Protein AF-A0A8T0XCN3-F1 (afdb_monomer_lite)

Radius of gyration: 19.66 Å; chains: 1; bounding box: 52×39×49 Å

Secondary structure (DSSP, 8-state):
-HHHHHHHHHT--S--S-B-HHHHHHHHTPBPTTS-SSBS-HHHHHHHHHT--TTS--S-SS---HHHHHHHHHHHHHHHHHTT--HHHHHHHHHHHHHHGGGGGGS-GGGPPTTHHHHHHHHHHHHHHTT----TT-HHHHHHHHHHHHHHHH--HHHHTTS--GGGGGGGG-TTS---HHHHGGG--TTS-BTTBHHHHHHHHHHH--HHHHHHHHHHHHHTTT--BSS---HHHHHHHHHHH-S-GGG-HHHHHHHHHHHHH-

Organism: Panicum virgatum (NCBI:txid38727)

pLDDT: mean 92.35, std 6.83, range [58.47, 98.81]

InterPro domains:
  IPR008930 Terpenoid cyclases/protein prenyltransferase alpha-alpha toroid [SSF48239] (19-262)
  IPR050148 Terpene synthase-like [PTHR31739] (1-266)

Foldseek 3Di:
DLVVVLVVLVPLPQQPFDFQLLLLLLQLPDADPVPDGHHPFVQSLVVLLVQQDPQLFHADPVDDDLLRRLNSLLSSLLSCLVRVHDVVSNVSSQVSQVVRVLVNVVGDPVPDDPCSLLRVVLSVVSCVVSPHPGPCVRPVNVVSPVVNVVVVVPDDLVPQLAEQDPVLLPLSSPPVPPDPLVSNVVHADPQQGRQQASNSLSVSCNVPVDVSSVSNNVVQCVSNRSGHHRGPRCLLVVLVVCLVPVVPCVSCVVSNVVSVVVNVVD

Structure (mmCIF, N/CA/C/O backbone):
data_AF-A0A8T0XCN3-F1
#
_entry.id   AF-A0A8T0XCN3-F1
#
loop_
_atom_site.group_PDB
_atom_site.id
_atom_site.type_symbol
_atom_site.label_atom_id
_atom_site.label_alt_id
_atom_site.label_comp_id
_atom_site.label_asym_id
_atom_site.label_entity_id
_atom_site.label_seq_id
_atom_site.pdbx_PDB_ins_code
_atom_site.Cartn_x
_atom_site.Cartn_y
_atom_site.Cartn_z
_atom_site.occupancy
_atom_site.B_iso_or_equiv
_atom_site.auth_seq_id
_atom_site.auth_comp_id
_atom_site.auth_asym_id
_atom_site.auth_atom_id
_atom_site.pdbx_PDB_model_num
ATOM 1 N N . MET A 1 1 ? 33.095 -10.578 -10.306 1.00 84.12 1 MET A N 1
ATOM 2 C CA . MET A 1 1 ? 32.366 -9.290 -10.332 1.00 84.12 1 MET A CA 1
ATOM 3 C C . MET A 1 1 ? 31.591 -9.112 -11.633 1.00 84.12 1 MET A C 1
ATOM 5 O O . MET A 1 1 ? 30.375 -9.101 -11.554 1.00 84.12 1 MET A O 1
ATOM 9 N N . ILE A 1 2 ? 32.231 -9.050 -12.813 1.00 87.56 2 ILE A N 1
ATOM 10 C CA . ILE A 1 2 ? 31.514 -8.911 -14.104 1.00 87.56 2 ILE A CA 1
ATOM 11 C C . ILE A 1 2 ? 30.502 -10.043 -14.325 1.00 87.56 2 ILE A C 1
ATOM 13 O O . ILE A 1 2 ? 29.347 -9.762 -14.617 1.00 87.56 2 ILE A O 1
ATOM 17 N N . ASP A 1 3 ? 30.893 -11.305 -14.129 1.00 88.75 3 ASP A N 1
ATOM 18 C CA . ASP A 1 3 ? 29.970 -12.433 -14.336 1.00 88.75 3 ASP A CA 1
ATOM 19 C C . ASP A 1 3 ? 28.816 -12.455 -13.327 1.00 88.75 3 ASP A C 1
ATOM 21 O O . ASP A 1 3 ? 27.707 -12.849 -13.6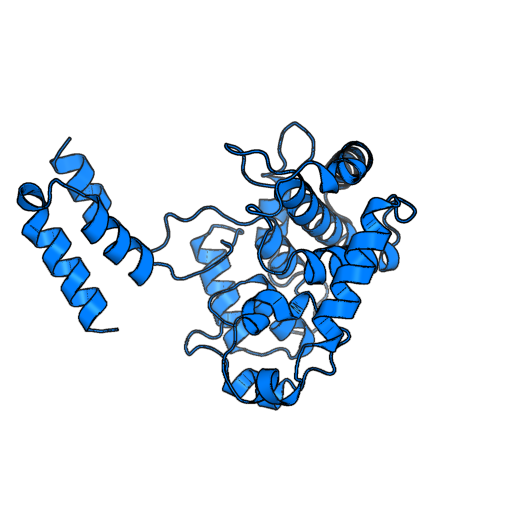68 1.00 88.75 3 ASP A O 1
ATOM 25 N N . THR A 1 4 ? 29.051 -11.963 -12.108 1.00 87.81 4 THR A N 1
ATOM 26 C CA . THR A 1 4 ? 28.016 -11.803 -11.078 1.00 87.81 4 THR A CA 1
ATOM 27 C C . THR A 1 4 ? 26.992 -10.748 -11.489 1.00 87.81 4 THR A C 1
ATOM 29 O O . THR A 1 4 ? 25.797 -11.009 -11.436 1.00 87.81 4 THR A O 1
ATOM 32 N N . ILE A 1 5 ? 27.456 -9.583 -11.957 1.00 86.81 5 ILE A N 1
ATOM 33 C CA . ILE A 1 5 ? 26.579 -8.521 -12.468 1.00 86.81 5 ILE A CA 1
ATOM 34 C C . ILE A 1 5 ? 25.823 -9.027 -13.696 1.00 86.81 5 ILE A C 1
ATOM 36 O O . ILE A 1 5 ? 24.618 -8.848 -13.792 1.00 86.81 5 ILE A O 1
ATOM 40 N N . ARG A 1 6 ? 26.497 -9.734 -14.608 1.00 88.81 6 ARG A N 1
ATOM 41 C CA . ARG A 1 6 ? 25.862 -10.324 -15.789 1.00 88.81 6 ARG A CA 1
ATOM 42 C C . ARG A 1 6 ? 24.766 -11.322 -15.421 1.00 88.81 6 ARG A C 1
ATOM 44 O O . ARG A 1 6 ? 23.711 -11.309 -16.046 1.00 88.81 6 ARG A O 1
ATOM 51 N N . ALA A 1 7 ? 25.006 -12.178 -14.431 1.00 86.81 7 ALA A N 1
ATOM 52 C CA . ALA A 1 7 ? 23.995 -13.104 -13.936 1.00 86.81 7 ALA A CA 1
ATOM 53 C C . ALA A 1 7 ? 22.787 -12.352 -13.359 1.00 86.81 7 ALA A C 1
ATOM 55 O O . ALA A 1 7 ? 21.666 -12.684 -13.726 1.00 86.81 7 ALA A O 1
ATOM 56 N N . ALA A 1 8 ? 23.021 -11.305 -12.558 1.00 84.88 8 ALA A N 1
ATOM 57 C CA . ALA A 1 8 ? 21.961 -10.466 -12.001 1.00 84.88 8 ALA A CA 1
ATOM 58 C C . ALA A 1 8 ? 21.143 -9.750 -13.093 1.00 84.88 8 ALA A C 1
ATOM 60 O O . ALA A 1 8 ? 19.922 -9.769 -13.058 1.00 84.88 8 ALA A O 1
ATOM 61 N N . LEU A 1 9 ? 21.796 -9.191 -14.118 1.00 84.19 9 LEU A N 1
ATOM 62 C CA . LEU A 1 9 ? 21.113 -8.566 -15.259 1.00 84.19 9 LEU A CA 1
ATOM 63 C C . LEU A 1 9 ? 20.247 -9.572 -16.031 1.00 84.19 9 LEU A C 1
ATOM 65 O O . LEU A 1 9 ? 19.131 -9.287 -16.446 1.00 84.19 9 LEU A O 1
ATOM 69 N N . ARG A 1 10 ? 20.728 -10.802 -16.201 1.00 84.00 10 ARG A N 1
ATOM 70 C CA . ARG A 1 10 ? 19.950 -11.841 -16.887 1.00 84.00 10 ARG A CA 1
ATOM 71 C C . ARG A 1 10 ? 18.794 -12.381 -16.047 1.00 84.00 10 ARG A C 1
ATOM 73 O O . ARG A 1 10 ? 17.905 -13.006 -16.617 1.00 84.00 10 ARG A O 1
ATOM 80 N N . SER A 1 11 ? 18.808 -12.161 -14.732 1.00 75.62 11 SER A N 1
ATOM 81 C CA . SER A 1 11 ? 17.740 -12.569 -13.820 1.00 75.62 11 SER A CA 1
ATOM 82 C C . SER A 1 11 ? 16.721 -11.469 -13.521 1.00 75.62 11 SER A C 1
ATOM 84 O O . SER A 1 11 ? 15.786 -11.759 -12.783 1.00 75.62 11 SER A O 1
ATOM 86 N N . VAL A 1 12 ? 16.862 -10.246 -14.065 1.00 64.50 12 VAL A N 1
ATOM 87 C CA . VAL A 1 12 ? 15.880 -9.158 -13.870 1.00 64.50 12 VAL A CA 1
ATOM 88 C C . VAL A 1 12 ? 14.544 -9.549 -14.508 1.00 64.50 12 VAL A C 1
ATOM 90 O O . VAL A 1 12 ? 14.286 -9.328 -15.697 1.00 64.50 12 VAL A O 1
ATOM 93 N N . ALA A 1 13 ? 13.703 -10.163 -13.683 1.00 58.47 13 ALA A N 1
ATOM 94 C CA . ALA A 1 13 ? 12.360 -10.627 -13.994 1.00 58.47 13 ALA A CA 1
ATOM 95 C C . ALA A 1 13 ? 11.275 -9.682 -13.439 1.00 58.47 13 ALA A C 1
ATOM 97 O O . ALA A 1 13 ? 10.131 -10.093 -13.295 1.00 58.47 13 ALA A O 1
ATOM 98 N N . GLY A 1 14 ? 11.622 -8.436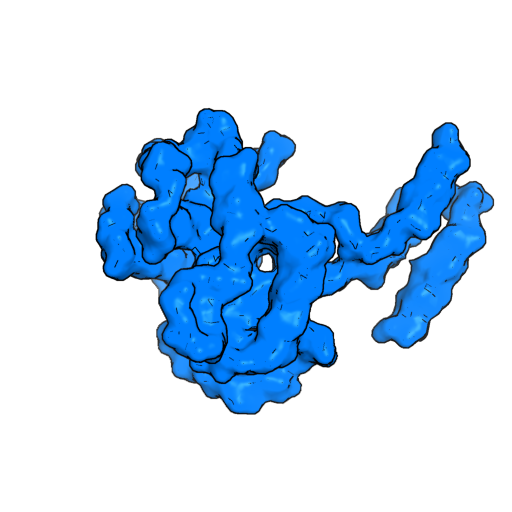 -13.084 1.00 59.03 14 GLY A N 1
ATOM 99 C CA . GLY A 1 14 ? 10.652 -7.449 -12.589 1.00 59.03 14 GLY A CA 1
ATOM 100 C C . GLY A 1 14 ? 10.128 -7.696 -11.177 1.00 59.03 14 GLY A C 1
ATOM 101 O O . GLY A 1 14 ? 9.091 -7.141 -10.819 1.00 59.03 14 GLY A O 1
ATOM 102 N N . SER A 1 15 ? 10.792 -8.562 -10.406 1.00 61.88 15 SER A N 1
ATOM 103 C CA . SER A 1 15 ? 10.366 -9.007 -9.074 1.00 61.88 15 SER A CA 1
ATOM 104 C C . SER A 1 15 ? 11.309 -8.584 -7.942 1.00 61.88 15 SER A C 1
ATOM 106 O O . SER A 1 15 ? 11.055 -8.937 -6.795 1.00 61.88 15 SER A O 1
ATOM 108 N N . ASP A 1 16 ? 12.387 -7.845 -8.227 1.00 73.12 16 ASP A N 1
ATOM 109 C CA . ASP A 1 16 ? 13.360 -7.381 -7.220 1.00 73.12 16 ASP A CA 1
ATOM 110 C C . ASP A 1 16 ? 12.945 -6.020 -6.627 1.00 73.12 16 ASP A C 1
ATOM 112 O O . ASP A 1 16 ? 13.730 -5.078 -6.520 1.00 73.12 16 ASP A O 1
ATOM 116 N N . ILE A 1 17 ? 11.678 -5.923 -6.221 1.00 85.31 17 ILE A N 1
ATOM 117 C CA . ILE A 1 17 ? 11.100 -4.754 -5.556 1.00 85.31 17 ILE A CA 1
ATOM 118 C C . ILE A 1 17 ? 10.692 -5.107 -4.123 1.00 85.31 17 ILE A C 1
ATOM 120 O O . ILE A 1 17 ? 10.245 -6.219 -3.834 1.00 85.31 17 ILE A O 1
ATOM 124 N N . SER A 1 18 ? 10.867 -4.157 -3.202 1.00 89.81 18 SER A N 1
ATOM 125 C CA . SER A 1 18 ? 10.453 -4.330 -1.814 1.00 89.81 18 SER A CA 1
ATOM 126 C C . SER A 1 18 ? 8.931 -4.415 -1.695 1.00 89.81 18 SER A C 1
ATOM 128 O O . SER A 1 18 ? 8.174 -3.727 -2.381 1.00 89.81 18 SER A O 1
ATOM 130 N N . VAL A 1 19 ? 8.479 -5.275 -0.785 1.00 95.12 19 VAL A N 1
ATOM 131 C CA . VAL A 1 19 ? 7.061 -5.399 -0.450 1.00 95.12 19 VAL A CA 1
ATOM 132 C C . VAL A 1 19 ? 6.613 -4.173 0.344 1.00 95.12 19 VAL A C 1
ATOM 134 O O . VAL A 1 19 ? 7.308 -3.742 1.261 1.00 95.12 19 VAL A O 1
ATOM 137 N N . SER A 1 20 ? 5.429 -3.660 0.018 1.00 97.31 20 SER A N 1
ATOM 138 C CA . SER A 1 20 ? 4.743 -2.584 0.730 1.00 97.31 20 SER A CA 1
ATOM 139 C C . SER A 1 20 ? 3.790 -3.185 1.773 1.00 97.31 20 SER A C 1
ATOM 141 O O . SER A 1 20 ? 2.809 -3.845 1.403 1.00 97.31 20 SER A O 1
ATOM 143 N N . PRO A 1 21 ? 4.038 -2.997 3.086 1.00 98.38 21 PRO A N 1
ATOM 144 C CA . PRO A 1 21 ? 3.088 -3.411 4.115 1.00 98.38 21 PRO A CA 1
ATOM 145 C C . PRO A 1 21 ? 1.707 -2.769 3.946 1.00 98.38 21 PRO A C 1
ATOM 147 O O . PRO A 1 21 ? 0.701 -3.447 4.139 1.00 98.38 21 PRO A O 1
ATOM 150 N N . TYR A 1 22 ? 1.660 -1.501 3.533 1.00 98.50 22 TYR A N 1
ATOM 151 C CA . TYR A 1 22 ? 0.441 -0.754 3.242 1.00 98.50 22 TYR A CA 1
ATOM 152 C C . TYR A 1 22 ? -0.414 -1.442 2.167 1.00 98.50 22 TYR A C 1
ATOM 154 O O . TYR A 1 22 ? -1.576 -1.767 2.415 1.00 98.50 22 TYR A O 1
ATOM 162 N N . ASP A 1 23 ? 0.162 -1.741 1.002 1.00 98.44 23 ASP A N 1
ATOM 163 C CA . ASP A 1 23 ? -0.558 -2.410 -0.088 1.00 98.44 23 ASP A CA 1
ATOM 164 C C . ASP A 1 23 ? -0.959 -3.837 0.294 1.00 98.44 23 ASP A C 1
ATOM 166 O O . ASP A 1 23 ? -2.081 -4.276 0.032 1.00 98.44 23 ASP A O 1
ATOM 170 N N . THR A 1 24 ? -0.063 -4.553 0.980 1.00 98.75 24 THR A N 1
ATOM 171 C CA . THR A 1 24 ? -0.336 -5.907 1.477 1.00 98.75 24 THR A CA 1
ATOM 172 C C . THR A 1 24 ? -1.519 -5.911 2.451 1.00 98.75 24 THR A C 1
ATOM 174 O O . THR A 1 24 ? -2.350 -6.821 2.414 1.00 98.75 24 THR A O 1
ATOM 177 N N . ALA A 1 25 ? -1.641 -4.886 3.297 1.00 98.75 25 ALA A N 1
ATOM 178 C CA . ALA A 1 25 ? -2.765 -4.722 4.211 1.00 98.75 25 ALA A CA 1
ATOM 179 C C . ALA A 1 25 ? -4.087 -4.459 3.480 1.00 98.75 25 ALA A C 1
ATOM 181 O O . ALA A 1 25 ? -5.097 -5.065 3.837 1.00 98.75 25 ALA A O 1
ATOM 182 N N . TRP A 1 26 ? -4.092 -3.646 2.421 1.00 98.69 26 TRP A N 1
ATOM 183 C CA . TRP A 1 26 ? -5.285 -3.453 1.591 1.00 98.69 26 TRP A CA 1
ATOM 184 C C . TRP A 1 26 ? -5.750 -4.740 0.911 1.00 98.69 26 TRP A C 1
ATOM 186 O O . TRP A 1 26 ? -6.946 -5.032 0.902 1.00 98.69 26 TRP A O 1
ATOM 196 N N . ILE A 1 27 ? -4.822 -5.557 0.410 1.00 98.69 27 ILE A N 1
ATOM 197 C CA . ILE A 1 27 ? -5.154 -6.877 -0.142 1.00 98.69 27 ILE A CA 1
ATOM 198 C C . ILE A 1 27 ? -5.711 -7.800 0.947 1.00 98.69 27 ILE A C 1
ATOM 200 O O . ILE A 1 27 ? -6.686 -8.520 0.721 1.00 98.69 27 ILE A O 1
ATOM 204 N N . ALA A 1 28 ? -5.134 -7.757 2.149 1.00 98.44 28 ALA A N 1
ATOM 205 C CA . ALA A 1 28 ? -5.593 -8.558 3.276 1.00 98.44 28 ALA A CA 1
ATOM 206 C C . ALA A 1 28 ? -7.031 -8.218 3.712 1.00 98.44 28 ALA A C 1
ATOM 208 O O . ALA A 1 28 ? -7.677 -9.049 4.344 1.00 98.44 28 ALA A O 1
ATOM 209 N N . LEU A 1 29 ? -7.568 -7.040 3.380 1.00 98.00 29 LEU A N 1
ATOM 210 C CA . LEU A 1 29 ? -8.960 -6.672 3.676 1.00 98.00 29 LEU A CA 1
ATOM 211 C C . LEU A 1 29 ? -9.983 -7.303 2.716 1.00 98.00 29 LEU A C 1
ATOM 213 O O . LEU A 1 29 ? -11.175 -7.341 3.031 1.00 98.00 29 LEU A O 1
ATOM 217 N N . VAL A 1 30 ? -9.543 -7.843 1.575 1.00 98.06 30 VAL A N 1
ATOM 218 C CA . VAL A 1 30 ? -10.432 -8.441 0.574 1.00 98.06 30 VAL A CA 1
ATOM 219 C C . VAL A 1 30 ? -11.099 -9.703 1.139 1.00 98.06 30 VAL A C 1
ATOM 221 O O . VAL A 1 30 ? -10.450 -10.709 1.444 1.00 98.06 30 VAL A O 1
ATOM 224 N N . ARG A 1 31 ? -12.431 -9.659 1.253 1.00 96.25 31 ARG A N 1
ATOM 225 C CA . ARG A 1 31 ? -13.277 -10.809 1.613 1.00 96.25 31 ARG A CA 1
ATOM 226 C C . ARG A 1 31 ? -13.380 -11.786 0.446 1.00 96.25 31 ARG A C 1
ATOM 228 O O . ARG A 1 31 ? -13.241 -11.391 -0.711 1.00 96.25 31 ARG A O 1
ATOM 235 N N . LYS A 1 32 ? -13.671 -13.054 0.738 1.00 95.19 32 LYS A N 1
ATOM 236 C CA . LYS A 1 32 ? -13.932 -14.035 -0.321 1.00 95.19 32 LYS A CA 1
ATOM 237 C C . LYS A 1 32 ? -15.088 -13.596 -1.218 1.00 95.19 32 LYS A C 1
ATOM 239 O O . LYS A 1 32 ? -16.164 -13.240 -0.742 1.00 95.19 32 LYS A O 1
ATOM 244 N N . LEU A 1 33 ? -14.867 -13.672 -2.527 1.00 91.19 33 LEU A N 1
ATOM 245 C CA . LEU A 1 33 ? -15.856 -13.257 -3.529 1.00 91.19 33 LEU A CA 1
ATOM 246 C C . LEU A 1 33 ? -16.949 -14.307 -3.775 1.00 91.19 33 LEU A C 1
ATOM 248 O O . LEU A 1 33 ? -17.972 -13.998 -4.376 1.00 91.19 33 LEU A O 1
ATOM 252 N N . ASP A 1 34 ? -16.746 -15.542 -3.314 1.00 88.31 34 ASP A N 1
ATOM 253 C CA . ASP A 1 34 ? -17.725 -16.632 -3.406 1.00 88.31 34 ASP A CA 1
ATOM 254 C C . ASP A 1 34 ? -18.849 -16.535 -2.354 1.00 88.31 34 ASP A C 1
ATOM 256 O O . ASP A 1 34 ? -19.710 -17.412 -2.283 1.00 88.31 34 ASP A O 1
ATOM 260 N N . GLY A 1 35 ? -18.854 -15.468 -1.544 1.00 79.56 35 GLY A N 1
ATOM 261 C CA . GLY A 1 35 ? -19.809 -15.257 -0.456 1.00 79.56 35 GLY A CA 1
ATOM 262 C C . GLY A 1 35 ? -19.498 -16.064 0.807 1.00 79.56 35 GLY A C 1
ATOM 263 O O . GLY A 1 35 ? -20.267 -16.009 1.765 1.00 79.56 35 GLY A O 1
ATOM 264 N N . GLY A 1 36 ? -18.390 -16.810 0.828 1.00 84.00 36 GLY A N 1
ATOM 265 C CA . GLY A 1 36 ? -17.912 -17.496 2.017 1.00 84.00 36 GLY A CA 1
ATOM 266 C C . GLY A 1 36 ? -17.374 -16.532 3.076 1.00 84.00 36 GLY A C 1
ATOM 267 O O . GLY A 1 36 ? -16.929 -15.421 2.787 1.00 84.00 36 GLY A O 1
ATOM 268 N N . GLU A 1 37 ? -17.354 -16.983 4.329 1.00 84.75 37 GLU A N 1
ATOM 269 C CA . GLU A 1 37 ? -16.683 -16.238 5.392 1.00 84.75 37 GLU A CA 1
ATOM 270 C C . GLU A 1 37 ? -15.151 -16.340 5.256 1.00 84.75 37 GLU A C 1
ATOM 272 O O . GLU A 1 37 ? -14.586 -17.385 4.898 1.00 84.75 37 GLU A O 1
ATOM 277 N N . GLY A 1 38 ? -14.471 -15.232 5.563 1.00 90.50 38 GLY A N 1
ATOM 278 C CA . GLY A 1 38 ? -13.014 -15.148 5.634 1.00 90.50 38 GLY A CA 1
ATOM 279 C C . GLY A 1 38 ? -12.353 -14.352 4.509 1.00 90.50 38 GLY A C 1
ATOM 280 O O . GLY A 1 38 ? -12.998 -13.626 3.748 1.00 90.50 38 GLY A O 1
ATOM 281 N N . LEU A 1 39 ? -11.028 -14.485 4.454 1.00 94.56 39 LEU A N 1
ATOM 282 C CA . LEU A 1 39 ? -10.143 -13.716 3.586 1.00 94.56 39 LEU A CA 1
ATOM 283 C C . LEU A 1 39 ? -9.998 -14.365 2.213 1.00 94.56 39 LEU A C 1
ATOM 285 O O . LEU A 1 39 ? -9.863 -15.588 2.119 1.00 94.56 39 LEU A O 1
ATOM 289 N N . GLN A 1 40 ? -9.933 -13.538 1.171 1.00 97.38 40 GLN A N 1
ATOM 290 C CA . GLN A 1 40 ? -9.527 -13.974 -0.165 1.00 97.38 40 GLN A CA 1
ATOM 291 C C . GLN A 1 40 ? -8.030 -14.321 -0.208 1.00 97.38 40 GLN A C 1
ATOM 293 O O . GLN A 1 40 ? -7.649 -15.290 -0.861 1.00 97.38 40 GLN A O 1
ATOM 298 N N . PHE A 1 41 ? -7.194 -13.582 0.534 1.00 97.94 41 PHE A N 1
ATOM 299 C CA . PHE A 1 41 ? -5.734 -13.739 0.540 1.00 97.94 41 PHE A CA 1
ATOM 300 C C . PHE A 1 41 ? -5.166 -13.947 1.960 1.00 97.94 41 PHE A C 1
ATOM 302 O O . PHE A 1 41 ? -4.568 -13.036 2.536 1.00 97.94 41 PHE A O 1
ATOM 309 N N . PRO A 1 42 ? -5.312 -15.146 2.563 1.00 97.50 42 PRO A N 1
ATOM 310 C CA . PRO A 1 42 ? -4.783 -15.418 3.905 1.00 97.50 42 PRO A CA 1
ATOM 311 C C . PRO A 1 42 ? -3.261 -15.244 4.027 1.00 97.50 42 PRO A C 1
ATOM 313 O O . PRO A 1 42 ? -2.761 -14.880 5.090 1.00 97.50 42 PRO A O 1
ATOM 316 N N . SER A 1 43 ? -2.516 -15.468 2.940 1.00 98.44 43 SER A N 1
ATOM 317 C CA . SER A 1 43 ? -1.060 -15.285 2.898 1.00 98.44 43 SER A CA 1
ATOM 318 C C . SER A 1 43 ? -0.629 -13.842 3.183 1.00 98.44 43 SER A C 1
ATOM 320 O O . SER A 1 43 ? 0.452 -13.650 3.737 1.00 98.44 43 SER A O 1
ATOM 322 N N . CYS A 1 44 ? -1.472 -12.844 2.895 1.00 98.69 44 CYS A N 1
ATOM 323 C CA . CYS A 1 44 ? -1.196 -11.443 3.219 1.00 98.69 44 CYS A CA 1
ATOM 324 C C . CYS A 1 44 ? -1.196 -11.180 4.725 1.00 98.69 44 CYS A C 1
ATOM 326 O O . CYS A 1 44 ? -0.308 -10.493 5.224 1.00 98.69 44 CYS A O 1
ATOM 328 N N . ILE A 1 45 ? -2.117 -11.787 5.480 1.00 98.38 45 ILE A N 1
ATOM 329 C CA . ILE A 1 45 ? -2.109 -11.704 6.950 1.00 98.38 45 ILE A CA 1
ATOM 330 C C . ILE A 1 45 ? -0.849 -12.343 7.525 1.00 98.38 45 ILE A C 1
ATOM 332 O O . ILE A 1 45 ? -0.201 -11.756 8.391 1.00 98.38 45 ILE A O 1
ATOM 336 N N . GLU A 1 46 ? -0.470 -13.514 7.016 1.00 98.38 46 GLU A N 1
ATOM 337 C CA . GLU A 1 46 ? 0.749 -14.198 7.449 1.00 98.38 46 GLU A CA 1
ATOM 338 C C . GLU A 1 46 ? 2.004 -13.376 7.142 1.00 98.38 46 GLU A C 1
ATOM 340 O O . GLU A 1 46 ? 2.927 -13.320 7.959 1.00 98.38 46 GLU A O 1
ATOM 345 N N . TRP A 1 47 ? 2.040 -12.713 5.982 1.00 98.62 47 TRP A N 1
ATOM 346 C CA . TRP A 1 47 ? 3.126 -11.810 5.623 1.00 98.62 47 TRP A CA 1
ATOM 347 C C . TRP A 1 47 ? 3.188 -10.620 6.587 1.00 98.62 47 TRP A C 1
ATOM 349 O O . TRP A 1 47 ? 4.241 -10.376 7.177 1.00 98.62 47 TRP A O 1
ATOM 359 N N . ILE A 1 48 ? 2.064 -9.936 6.831 1.00 98.81 48 ILE A N 1
ATOM 360 C CA . ILE A 1 48 ? 1.984 -8.807 7.773 1.00 98.81 48 ILE A CA 1
ATOM 361 C C . ILE A 1 48 ? 2.473 -9.244 9.153 1.00 98.81 48 ILE A C 1
ATOM 363 O O . ILE A 1 48 ? 3.329 -8.591 9.753 1.00 98.81 48 ILE A O 1
ATOM 367 N N . ALA A 1 49 ? 1.997 -10.387 9.644 1.00 98.44 49 ALA A N 1
ATOM 368 C CA . ALA A 1 49 ? 2.382 -10.897 10.948 1.00 98.44 49 ALA A CA 1
ATOM 369 C C . ALA A 1 49 ? 3.896 -11.155 11.047 1.00 98.44 49 ALA A C 1
ATOM 371 O O . ALA A 1 49 ? 4.517 -10.837 12.063 1.00 98.44 49 ALA A O 1
ATOM 372 N N . LYS A 1 50 ? 4.523 -11.706 10.007 1.00 98.25 50 LYS A N 1
ATOM 373 C CA . LYS A 1 50 ? 5.955 -12.048 10.025 1.00 98.25 50 LYS A CA 1
ATOM 374 C C . LYS A 1 50 ? 6.891 -10.849 9.865 1.00 98.25 50 LYS A C 1
ATOM 376 O O . LYS A 1 50 ? 8.043 -10.962 10.270 1.00 98.25 50 LYS A O 1
ATOM 381 N N . ASN A 1 51 ? 6.408 -9.725 9.335 1.00 98.31 51 ASN A N 1
ATOM 382 C CA . ASN A 1 51 ? 7.241 -8.584 8.936 1.00 98.31 51 ASN A CA 1
ATOM 383 C C . ASN A 1 51 ? 7.053 -7.323 9.807 1.00 98.31 51 ASN A C 1
ATOM 385 O O . ASN A 1 51 ? 7.423 -6.230 9.388 1.00 98.31 51 ASN A O 1
ATOM 389 N N . GLN A 1 52 ? 6.500 -7.454 11.020 1.00 98.62 52 GLN A N 1
ATOM 390 C CA . GLN A 1 52 ? 6.507 -6.357 11.997 1.00 98.62 52 GLN A CA 1
ATOM 391 C C . GLN A 1 52 ? 7.941 -6.061 12.461 1.00 98.62 52 GLN A C 1
ATOM 393 O O . GLN A 1 52 ? 8.673 -6.980 12.839 1.00 98.62 52 GLN A O 1
ATOM 398 N N . LEU A 1 53 ? 8.324 -4.785 12.480 1.00 98.50 53 LEU A N 1
ATOM 399 C CA . LEU A 1 53 ? 9.633 -4.327 12.938 1.00 98.50 53 LEU A CA 1
ATOM 400 C C . LEU A 1 53 ? 9.760 -4.407 14.474 1.00 98.50 53 LEU A C 1
ATOM 402 O O . LEU A 1 53 ? 8.751 -4.466 15.186 1.00 98.50 53 LEU A O 1
ATOM 406 N N . PRO A 1 54 ? 10.992 -4.403 15.026 1.00 97.38 54 PRO A N 1
ATOM 407 C CA . PRO A 1 54 ? 11.207 -4.517 16.472 1.00 97.38 54 PRO A CA 1
ATOM 408 C C . PRO A 1 54 ? 10.560 -3.408 17.314 1.00 97.38 54 PRO A C 1
ATOM 410 O O . PRO A 1 54 ? 10.228 -3.655 18.471 1.00 97.38 54 PRO A O 1
ATOM 413 N N . ASP A 1 55 ? 10.370 -2.215 16.743 1.00 97.56 55 ASP A N 1
ATOM 414 C CA . ASP A 1 55 ? 9.707 -1.067 17.380 1.00 97.56 55 ASP A CA 1
ATOM 415 C C . ASP A 1 55 ? 8.168 -1.154 17.349 1.00 97.56 55 ASP A C 1
ATOM 417 O O . ASP A 1 55 ? 7.489 -0.283 17.881 1.00 97.56 55 ASP A O 1
ATOM 421 N N . GLY A 1 56 ? 7.607 -2.209 16.748 1.00 98.25 56 GLY A N 1
ATOM 422 C CA . GLY A 1 56 ? 6.167 -2.406 16.600 1.00 98.25 56 GLY A CA 1
ATOM 423 C C . GLY A 1 56 ? 5.578 -1.829 15.312 1.00 98.25 56 GLY A C 1
ATOM 424 O O . GLY A 1 56 ? 4.420 -2.126 15.013 1.00 98.25 56 GLY A O 1
ATOM 425 N N . SER A 1 57 ? 6.351 -1.071 14.530 1.00 98.69 57 SER A N 1
ATOM 426 C CA . SER A 1 57 ? 5.900 -0.511 13.255 1.00 98.69 57 SER A CA 1
ATOM 427 C C . SER A 1 57 ? 5.992 -1.501 12.090 1.00 98.69 57 SER A C 1
ATOM 429 O O . SER A 1 57 ? 6.576 -2.582 12.191 1.00 98.69 57 SER A O 1
ATOM 431 N N . TRP A 1 58 ? 5.416 -1.109 10.958 1.00 98.69 58 TRP A N 1
ATOM 432 C CA . TRP A 1 58 ? 5.706 -1.656 9.636 1.00 98.69 58 TRP A CA 1
ATOM 433 C C . TRP A 1 58 ? 6.226 -0.529 8.740 1.00 98.69 58 TRP A C 1
ATOM 435 O O . TRP A 1 58 ? 5.847 0.624 8.932 1.00 98.69 58 TRP A O 1
ATOM 445 N N . GLY A 1 59 ? 7.077 -0.858 7.772 1.00 96.38 59 GLY A N 1
ATOM 446 C CA . GLY A 1 59 ? 7.631 0.093 6.806 1.00 96.38 59 GLY A CA 1
ATOM 447 C C . GLY A 1 59 ? 9.019 -0.329 6.338 1.00 96.38 59 GLY A C 1
ATOM 448 O O . GLY A 1 59 ? 9.416 -1.485 6.524 1.00 96.38 59 GLY A O 1
ATOM 449 N N . ASP A 1 60 ? 9.765 0.610 5.761 1.00 90.56 60 ASP A N 1
ATOM 450 C CA . ASP A 1 60 ? 11.135 0.350 5.315 1.00 90.56 60 ASP A CA 1
ATOM 451 C C . ASP A 1 60 ? 12.070 0.101 6.522 1.00 90.56 60 ASP A C 1
ATOM 453 O O . ASP A 1 60 ? 12.126 0.870 7.490 1.00 90.56 60 ASP A O 1
ATOM 457 N N . GLY A 1 61 ? 12.790 -1.025 6.494 1.00 89.19 61 GLY A N 1
ATOM 458 C CA . GLY A 1 61 ? 13.716 -1.421 7.560 1.00 89.19 61 GLY A CA 1
ATOM 459 C C . GLY A 1 61 ? 15.070 -0.702 7.519 1.00 89.19 61 GLY A C 1
ATOM 460 O O . GLY A 1 61 ? 15.771 -0.671 8.530 1.00 89.19 61 GLY A O 1
ATOM 461 N N . ALA A 1 62 ? 15.445 -0.135 6.374 1.00 89.12 62 ALA A N 1
ATOM 462 C CA . ALA A 1 62 ? 16.696 0.577 6.138 1.00 89.12 62 ALA A CA 1
ATOM 463 C C . ALA A 1 62 ? 16.547 2.103 6.248 1.00 89.12 62 ALA A C 1
ATOM 465 O O . ALA A 1 62 ? 17.517 2.779 6.595 1.00 89.12 62 ALA A O 1
ATOM 466 N N . PHE A 1 63 ? 15.356 2.645 5.983 1.00 89.12 63 PHE A N 1
ATOM 467 C CA . PHE A 1 63 ? 15.076 4.077 6.055 1.00 89.12 63 PHE A CA 1
ATOM 468 C C . PHE A 1 63 ? 13.879 4.375 6.965 1.00 89.12 63 PHE A C 1
ATOM 470 O O . PHE A 1 63 ? 12.831 3.744 6.871 1.00 89.12 63 PHE A O 1
ATOM 477 N N . PHE A 1 64 ? 14.030 5.341 7.873 1.00 93.06 64 PHE A N 1
ATOM 478 C CA . PHE A 1 64 ? 12.955 5.759 8.772 1.00 93.06 64 PHE A CA 1
ATOM 479 C C . PHE A 1 64 ? 12.370 7.089 8.299 1.00 93.06 64 PHE A C 1
ATOM 481 O O . PHE A 1 64 ? 13.059 8.108 8.327 1.00 93.06 64 PHE A O 1
ATOM 488 N N . LEU A 1 65 ? 11.090 7.068 7.931 1.00 94.06 65 LEU A N 1
ATOM 489 C CA . LEU A 1 65 ? 10.263 8.242 7.655 1.00 94.06 65 LEU A CA 1
ATOM 490 C C . LEU A 1 65 ? 8.987 8.121 8.496 1.00 94.06 65 LEU A C 1
ATOM 492 O O . LEU A 1 65 ? 8.362 7.058 8.494 1.00 94.06 65 LEU A O 1
ATOM 496 N N . VAL A 1 66 ? 8.603 9.162 9.240 1.00 94.44 66 VAL A N 1
ATOM 497 C CA . VAL A 1 66 ? 7.474 9.074 10.183 1.00 94.44 66 VAL A CA 1
ATOM 498 C C . VAL A 1 66 ? 6.172 8.745 9.445 1.00 94.44 66 VAL A C 1
ATOM 500 O O . VAL A 1 66 ? 5.434 7.854 9.868 1.00 94.44 66 VAL A O 1
ATOM 503 N N . GLN A 1 67 ? 5.919 9.401 8.314 1.00 94.50 67 GLN A N 1
ATOM 504 C CA . GLN A 1 67 ? 4.769 9.155 7.445 1.00 94.50 67 GLN A CA 1
ATOM 505 C C . GLN A 1 67 ? 4.727 7.713 6.935 1.00 94.50 67 GLN A C 1
ATOM 507 O O . GLN A 1 67 ? 3.674 7.081 7.027 1.00 94.50 67 GLN A O 1
ATOM 512 N N . ASP A 1 68 ? 5.861 7.178 6.463 1.00 95.56 68 ASP A N 1
ATOM 513 C CA . ASP A 1 68 ? 5.973 5.782 6.011 1.00 95.56 68 ASP A CA 1
ATOM 514 C C . ASP A 1 68 ? 5.624 4.817 7.139 1.00 95.56 68 ASP A C 1
ATOM 516 O O . ASP A 1 68 ? 4.763 3.949 6.985 1.00 95.56 68 ASP A O 1
ATOM 520 N N . ARG A 1 69 ? 6.226 5.002 8.316 1.00 97.56 69 ARG A N 1
ATOM 521 C CA . ARG A 1 69 ? 5.963 4.108 9.442 1.00 97.56 69 ARG A CA 1
ATOM 522 C C . ARG A 1 69 ? 4.515 4.180 9.896 1.00 97.56 69 ARG A C 1
ATOM 524 O O . ARG A 1 69 ? 3.921 3.141 10.172 1.00 97.56 69 ARG A O 1
ATOM 531 N N . LEU A 1 70 ? 3.918 5.366 9.967 1.00 97.31 70 LEU A N 1
ATOM 532 C CA . LEU A 1 70 ? 2.543 5.512 10.441 1.00 97.31 70 LEU A CA 1
ATOM 533 C C . LEU A 1 70 ? 1.520 4.949 9.452 1.00 97.31 70 LEU A C 1
ATOM 535 O O . LEU A 1 70 ? 0.618 4.238 9.889 1.00 97.31 70 LEU A O 1
ATOM 539 N N . ILE A 1 71 ? 1.659 5.207 8.147 1.00 97.56 71 ILE A N 1
ATOM 540 C CA . ILE A 1 71 ? 0.690 4.725 7.149 1.00 97.56 71 ILE A CA 1
ATOM 541 C C . ILE A 1 71 ? 0.723 3.199 7.017 1.00 97.56 71 ILE A C 1
ATOM 543 O O . ILE A 1 71 ? -0.327 2.555 7.053 1.00 97.56 71 ILE A O 1
ATOM 547 N N . ASN A 1 72 ? 1.921 2.609 6.968 1.00 98.56 72 ASN A N 1
ATOM 548 C CA . ASN A 1 72 ? 2.098 1.160 6.923 1.00 98.56 72 ASN A CA 1
ATOM 549 C C . ASN A 1 72 ? 1.589 0.501 8.209 1.00 98.56 72 ASN A C 1
ATOM 551 O O . ASN A 1 72 ? 0.847 -0.478 8.154 1.00 98.56 72 ASN A O 1
ATOM 555 N N . THR A 1 73 ? 1.950 1.046 9.376 1.00 98.75 73 THR A N 1
ATOM 556 C CA . THR A 1 73 ? 1.519 0.489 10.667 1.00 98.75 73 THR A CA 1
ATOM 557 C C . THR A 1 73 ? 0.006 0.554 10.819 1.00 98.75 73 THR A C 1
ATOM 559 O O . THR A 1 73 ? -0.599 -0.450 11.190 1.00 98.75 73 THR A O 1
ATOM 562 N N . LEU A 1 74 ? -0.612 1.695 10.497 1.00 98.62 74 LEU A N 1
ATOM 563 C CA . LEU A 1 74 ? -2.056 1.882 10.610 1.00 98.62 74 LEU A CA 1
ATOM 564 C C . LEU A 1 74 ? -2.823 0.914 9.697 1.00 98.62 74 LEU A C 1
ATOM 566 O O . LEU A 1 74 ? -3.742 0.239 10.158 1.00 98.62 74 LEU A O 1
ATOM 570 N N . ALA A 1 75 ? -2.410 0.774 8.435 1.00 98.75 75 ALA A N 1
ATOM 571 C CA . ALA A 1 75 ? -3.032 -0.176 7.515 1.00 98.75 75 ALA A CA 1
ATOM 572 C C . ALA A 1 75 ? -2.904 -1.628 8.018 1.00 98.75 75 ALA A C 1
ATOM 574 O O . ALA A 1 75 ? -3.895 -2.362 8.072 1.00 98.75 75 ALA A O 1
ATOM 575 N N . CYS A 1 76 ? -1.712 -2.031 8.476 1.00 98.81 76 CYS A N 1
ATOM 576 C CA . CYS A 1 76 ? -1.473 -3.367 9.024 1.00 98.81 76 CYS A CA 1
ATOM 577 C C . CYS A 1 76 ? -2.342 -3.665 10.254 1.00 98.81 76 CYS A C 1
ATOM 579 O O . CYS A 1 76 ? -2.950 -4.736 10.320 1.00 98.81 76 CYS A O 1
ATOM 581 N N . ILE A 1 77 ? -2.448 -2.745 11.223 1.00 98.62 77 ILE A N 1
ATOM 582 C CA . ILE A 1 77 ? -3.294 -2.981 12.406 1.00 98.62 77 ILE A CA 1
ATOM 583 C C . ILE A 1 77 ? -4.777 -3.048 12.042 1.00 98.62 77 ILE A C 1
ATOM 585 O O . ILE A 1 77 ? -5.488 -3.869 12.620 1.00 98.62 77 ILE A O 1
ATOM 589 N N . ILE A 1 78 ? -5.239 -2.258 11.065 1.00 98.69 78 ILE A N 1
ATOM 590 C CA . ILE A 1 78 ? -6.619 -2.314 10.569 1.00 98.69 78 ILE A CA 1
ATOM 591 C C . ILE A 1 78 ? -6.901 -3.698 9.986 1.00 98.69 78 ILE A C 1
ATOM 593 O O . ILE A 1 78 ? -7.902 -4.317 10.352 1.00 98.69 78 ILE A O 1
ATOM 597 N N . ALA A 1 79 ? -6.004 -4.229 9.151 1.00 98.50 79 ALA A N 1
ATOM 598 C CA . ALA A 1 79 ? -6.142 -5.574 8.599 1.00 98.50 79 ALA A CA 1
ATOM 599 C C . ALA A 1 79 ? -6.188 -6.642 9.706 1.00 98.50 79 ALA A C 1
ATOM 601 O O . ALA A 1 79 ? -7.138 -7.422 9.777 1.00 98.50 79 ALA A O 1
ATOM 602 N N . LEU A 1 80 ? -5.215 -6.649 10.623 1.00 98.50 80 LEU A N 1
ATOM 603 C CA . LEU A 1 80 ? -5.160 -7.628 11.717 1.00 98.50 80 LEU A CA 1
ATOM 604 C C . LEU A 1 80 ? -6.398 -7.562 12.628 1.00 98.50 80 LEU A C 1
ATOM 606 O O . LEU A 1 80 ? -6.970 -8.596 12.987 1.00 98.50 80 LEU A O 1
ATOM 610 N N . LYS A 1 81 ? -6.847 -6.348 12.967 1.00 98.00 81 LYS A N 1
ATOM 611 C CA . LYS A 1 81 ? -8.024 -6.110 13.808 1.00 98.00 81 LYS A CA 1
ATOM 612 C C . LYS A 1 81 ? -9.318 -6.534 13.121 1.00 98.00 81 LYS A C 1
ATOM 614 O O . LYS A 1 81 ? -10.142 -7.174 13.770 1.00 98.00 81 LYS A O 1
ATOM 619 N N . THR A 1 82 ? -9.477 -6.234 11.831 1.00 97.38 82 THR A N 1
ATOM 620 C CA . THR A 1 82 ? -10.663 -6.597 11.032 1.00 97.38 82 THR A CA 1
ATOM 621 C C . THR A 1 82 ? -10.929 -8.100 11.061 1.00 97.38 82 THR A C 1
ATOM 623 O O . THR A 1 82 ? -12.078 -8.533 11.140 1.00 97.38 82 THR A O 1
ATOM 626 N N . TRP A 1 83 ? -9.863 -8.900 11.049 1.00 96.88 83 TRP A N 1
ATOM 627 C CA . TRP A 1 83 ? -9.947 -10.361 11.083 1.00 96.88 83 TRP A CA 1
ATOM 628 C C . TRP A 1 83 ? -9.784 -10.961 12.482 1.00 96.88 83 TRP A C 1
ATOM 630 O O . TRP A 1 83 ? -9.860 -12.177 12.633 1.00 96.88 83 TRP A O 1
ATOM 640 N N . ASN A 1 84 ? -9.599 -10.121 13.505 1.00 96.81 84 ASN A N 1
ATOM 641 C CA . ASN A 1 84 ? -9.397 -10.511 14.899 1.00 96.81 84 ASN A CA 1
ATOM 642 C C . ASN A 1 84 ? -8.259 -11.538 15.090 1.00 96.81 84 ASN A C 1
ATOM 644 O O . ASN A 1 84 ? -8.399 -12.529 15.810 1.00 96.81 84 ASN A O 1
ATOM 648 N N . VAL A 1 85 ? -7.121 -11.294 14.435 1.00 97.50 85 VAL A N 1
ATOM 649 C CA . VAL A 1 85 ? -5.918 -12.143 14.463 1.00 97.50 85 VAL A CA 1
ATOM 650 C C . VAL A 1 85 ? -4.700 -11.360 14.956 1.00 97.50 85 VAL A C 1
ATOM 652 O O . VAL A 1 85 ? -4.660 -10.137 14.867 1.00 97.50 85 VAL A O 1
ATOM 655 N N . HIS A 1 86 ? -3.691 -12.068 15.477 1.00 97.88 86 HIS A N 1
ATOM 656 C CA . HIS A 1 86 ? -2.409 -11.491 15.921 1.00 97.88 86 HIS A CA 1
ATOM 657 C C . HIS A 1 86 ? -2.551 -10.253 16.829 1.00 97.88 86 HIS A C 1
ATOM 659 O O . HIS A 1 86 ? -1.942 -9.204 16.594 1.00 97.88 86 HIS A O 1
ATOM 665 N N . SER A 1 87 ? -3.368 -10.368 17.880 1.00 97.56 87 SER A N 1
ATOM 666 C CA . SER A 1 87 ? -3.648 -9.267 18.812 1.00 97.56 87 SER A CA 1
ATOM 667 C C . SER A 1 87 ? -2.388 -8.693 19.470 1.00 97.56 87 SER A C 1
ATOM 669 O O . SER A 1 87 ? -2.319 -7.493 19.719 1.00 97.56 87 SER A O 1
ATOM 671 N N . ASP A 1 88 ? -1.358 -9.513 19.686 1.00 98.19 88 ASP A N 1
ATOM 672 C CA . ASP A 1 88 ? -0.052 -9.085 20.188 1.00 98.19 88 ASP A CA 1
ATOM 673 C C . ASP A 1 88 ? 0.635 -8.081 19.248 1.00 98.19 88 ASP A C 1
ATOM 675 O O . ASP A 1 88 ? 1.195 -7.082 19.705 1.00 98.19 88 ASP A O 1
ATOM 679 N N . LYS A 1 89 ? 0.552 -8.312 17.934 1.00 98.50 89 LYS A N 1
ATOM 680 C CA . LYS A 1 89 ? 1.128 -7.438 16.904 1.00 98.50 89 LYS A CA 1
ATOM 681 C C . LYS A 1 89 ? 0.315 -6.169 16.746 1.00 98.50 89 LYS A C 1
ATOM 683 O O . LYS A 1 89 ? 0.899 -5.090 16.671 1.00 98.50 89 LYS A O 1
ATOM 688 N N . CYS A 1 90 ? -1.012 -6.299 16.770 1.00 97.88 90 CYS A N 1
ATOM 689 C CA . CYS A 1 90 ? -1.928 -5.162 16.770 1.00 97.88 90 CYS A CA 1
ATOM 690 C C . CYS A 1 90 ? -1.625 -4.213 17.940 1.00 97.88 90 CYS A C 1
ATOM 692 O O . CYS A 1 90 ? -1.487 -3.013 17.730 1.00 97.88 90 CYS A O 1
ATOM 694 N N . ASN A 1 91 ? -1.442 -4.746 19.153 1.00 98.12 91 ASN A N 1
ATOM 695 C CA . ASN A 1 91 ? -1.141 -3.941 20.339 1.00 98.12 91 ASN A CA 1
ATOM 696 C C . ASN A 1 91 ? 0.206 -3.214 20.227 1.00 98.12 91 ASN A C 1
ATOM 698 O O . ASN A 1 91 ? 0.285 -2.036 20.554 1.00 98.12 91 ASN A O 1
ATOM 702 N N . LYS A 1 92 ? 1.251 -3.879 19.720 1.00 98.50 92 LYS A N 1
ATOM 703 C CA . LYS A 1 92 ? 2.555 -3.236 19.481 1.00 98.50 92 LYS A CA 1
ATOM 704 C C . LYS A 1 92 ? 2.475 -2.120 18.436 1.00 98.50 92 LYS A C 1
ATOM 706 O O . LYS A 1 92 ? 3.053 -1.060 18.642 1.00 98.50 92 LYS A O 1
ATOM 711 N N . GLY A 1 93 ? 1.738 -2.346 17.346 1.00 98.56 93 GLY A N 1
ATOM 712 C CA . GLY A 1 93 ? 1.509 -1.327 16.319 1.00 98.56 93 GLY A CA 1
ATOM 713 C C . GLY A 1 93 ? 0.729 -0.130 16.857 1.00 98.56 93 GLY A C 1
ATOM 714 O O . GLY A 1 93 ? 1.090 1.010 16.583 1.00 98.56 93 GLY A O 1
ATOM 715 N N . LEU A 1 94 ? -0.282 -0.375 17.695 1.00 98.19 94 LEU A N 1
ATOM 716 C CA . LEU A 1 94 ? -1.003 0.685 18.399 1.00 98.19 94 LEU A CA 1
ATOM 717 C C . LEU A 1 94 ? -0.072 1.495 19.305 1.00 98.19 94 LEU A C 1
ATOM 719 O O . LEU A 1 94 ? -0.068 2.719 19.209 1.00 98.19 94 LEU A O 1
ATOM 723 N N . SER A 1 95 ? 0.758 0.841 20.126 1.00 98.25 95 SER A N 1
ATOM 724 C CA . SER A 1 95 ? 1.753 1.538 20.953 1.00 98.25 95 SER A CA 1
ATOM 725 C C . SER A 1 95 ? 2.675 2.420 20.109 1.00 98.25 95 SER A C 1
ATOM 727 O O . SER A 1 95 ? 2.853 3.592 20.432 1.00 98.25 95 SER A O 1
ATOM 729 N N . PHE A 1 96 ? 3.174 1.908 18.979 1.00 98.38 96 PHE A N 1
ATOM 730 C CA . PHE A 1 96 ? 3.997 2.695 18.062 1.00 98.38 96 PHE A CA 1
ATOM 731 C C . PHE A 1 96 ? 3.261 3.938 17.534 1.00 98.38 96 PHE A C 1
ATOM 733 O O . PHE A 1 96 ? 3.840 5.027 17.523 1.00 98.38 96 PHE A O 1
ATOM 740 N N . ILE A 1 97 ? 1.995 3.805 17.116 1.00 97.81 97 ILE A N 1
ATOM 741 C CA . ILE A 1 97 ? 1.193 4.940 16.631 1.00 97.81 97 ILE A CA 1
ATOM 742 C C . ILE A 1 97 ? 1.033 5.992 17.729 1.00 97.81 97 ILE A C 1
ATOM 744 O O . ILE A 1 97 ? 1.315 7.162 17.480 1.00 97.81 97 ILE A O 1
ATOM 748 N N . HIS A 1 98 ? 0.647 5.591 18.944 1.00 96.56 98 HIS A N 1
ATOM 749 C CA . HIS A 1 98 ? 0.494 6.509 20.082 1.00 96.56 98 HIS A CA 1
ATOM 750 C C . HIS A 1 98 ? 1.776 7.290 20.385 1.00 96.56 98 HIS A C 1
ATOM 752 O O . HIS A 1 98 ? 1.737 8.490 20.645 1.00 96.56 98 HIS A O 1
ATOM 758 N N . GLU A 1 99 ? 2.931 6.634 20.307 1.00 96.19 99 GLU A N 1
ATOM 759 C CA . GLU A 1 99 ? 4.219 7.268 20.591 1.00 96.19 99 GLU A CA 1
ATOM 760 C C . GLU A 1 99 ? 4.666 8.253 19.496 1.00 96.19 99 GLU A C 1
ATOM 762 O O . GLU A 1 99 ? 5.356 9.238 19.796 1.00 96.19 99 GLU A O 1
ATOM 767 N N . ASN A 1 100 ? 4.278 8.007 18.237 1.00 96.19 100 ASN A N 1
ATOM 768 C CA . ASN A 1 100 ? 4.879 8.659 17.071 1.00 96.19 100 ASN A CA 1
ATOM 769 C C . ASN A 1 100 ? 3.940 9.557 16.258 1.00 96.19 100 ASN A C 1
ATOM 771 O O . ASN A 1 100 ? 4.438 10.368 15.486 1.00 96.19 100 ASN A O 1
ATOM 775 N N . ILE A 1 101 ? 2.618 9.496 16.417 1.00 94.56 101 ILE A N 1
ATOM 776 C CA . ILE A 1 101 ? 1.687 10.266 15.567 1.00 94.56 101 ILE A CA 1
ATOM 777 C C . ILE A 1 101 ? 1.916 11.788 15.629 1.00 94.56 101 ILE A C 1
ATOM 779 O O . ILE A 1 101 ? 1.844 12.487 14.620 1.00 94.56 101 ILE A O 1
ATOM 783 N N . ARG A 1 102 ? 2.288 12.306 16.805 1.00 93.56 102 ARG A N 1
ATOM 784 C CA . ARG A 1 102 ? 2.602 13.727 17.027 1.00 93.56 102 ARG A CA 1
ATOM 785 C C . ARG A 1 102 ? 3.844 14.200 16.267 1.00 93.56 102 ARG A C 1
ATOM 787 O O . ARG A 1 102 ? 4.064 15.398 16.140 1.00 93.56 102 ARG A O 1
ATOM 794 N N . ARG A 1 103 ? 4.653 13.255 15.779 1.00 93.19 103 ARG A N 1
ATOM 795 C CA . ARG A 1 103 ? 5.888 13.486 15.027 1.00 93.19 103 ARG A CA 1
ATOM 796 C C . ARG A 1 103 ? 5.644 13.638 13.526 1.00 93.19 103 ARG A C 1
ATOM 798 O O . ARG A 1 103 ? 6.588 13.905 12.801 1.00 93.19 103 ARG A O 1
ATOM 805 N N . LEU A 1 104 ? 4.404 13.492 13.046 1.00 89.94 104 LEU A N 1
ATOM 806 C CA . LEU A 1 104 ? 4.049 13.694 11.632 1.00 89.94 104 LEU A CA 1
ATOM 807 C C . LEU A 1 104 ? 4.620 14.985 11.008 1.00 89.94 104 LEU A C 1
ATOM 809 O O . LEU A 1 104 ? 5.076 14.915 9.869 1.00 89.94 104 LEU A O 1
ATOM 813 N N . PRO A 1 105 ? 4.654 16.137 11.712 1.00 88.94 105 PRO A N 1
ATOM 814 C CA . PRO A 1 105 ? 5.228 17.368 11.167 1.00 88.94 105 PRO A CA 1
ATOM 815 C C . PRO A 1 105 ? 6.766 17.398 11.113 1.00 88.94 105 PRO A C 1
ATOM 817 O O . PRO A 1 105 ? 7.316 18.389 10.644 1.00 88.94 105 PRO A O 1
ATOM 820 N N . GLU A 1 106 ? 7.466 16.387 11.646 1.00 88.50 106 GLU A N 1
ATOM 821 C CA . GLU A 1 106 ? 8.939 16.317 11.623 1.00 88.50 106 GLU A CA 1
ATOM 822 C C . GLU A 1 106 ? 9.487 16.003 10.225 1.00 88.50 106 GLU A C 1
ATOM 824 O O . GLU A 1 106 ? 10.620 16.376 9.919 1.00 88.50 106 GLU A O 1
ATOM 829 N N . ASP A 1 107 ? 8.705 15.313 9.391 1.00 84.81 107 ASP A N 1
ATOM 830 C CA . ASP A 1 107 ? 9.119 14.941 8.041 1.00 84.81 107 ASP A CA 1
ATOM 831 C C . ASP A 1 107 ? 9.126 16.165 7.109 1.00 84.81 107 ASP A C 1
ATOM 833 O O . ASP A 1 107 ? 8.215 16.994 7.126 1.00 84.81 107 ASP A O 1
ATOM 837 N N . ASP A 1 108 ? 10.152 16.260 6.260 1.00 80.75 108 ASP A N 1
ATOM 838 C CA . ASP A 1 108 ? 10.250 17.307 5.237 1.00 80.75 108 ASP A CA 1
ATOM 839 C C . ASP A 1 108 ? 9.101 17.174 4.224 1.00 80.75 108 ASP A C 1
ATOM 841 O O . ASP A 1 108 ? 8.809 16.078 3.735 1.00 80.75 108 ASP A O 1
ATOM 845 N N . GLU A 1 109 ? 8.503 18.299 3.831 1.00 77.00 109 GLU A N 1
ATOM 846 C CA . GLU A 1 109 ? 7.453 18.325 2.809 1.00 77.00 109 GLU A CA 1
ATOM 847 C C . GLU A 1 109 ? 7.929 17.772 1.451 1.00 77.00 109 GLU A C 1
ATOM 849 O O . GLU A 1 109 ? 7.125 17.277 0.661 1.00 77.00 109 GLU A O 1
ATOM 854 N N . ASN A 1 110 ? 9.236 17.793 1.174 1.00 78.38 110 ASN A N 1
ATOM 855 C CA . ASN A 1 110 ? 9.809 17.206 -0.038 1.00 78.38 110 ASN A CA 1
ATOM 856 C C . ASN A 1 110 ? 9.764 15.668 -0.051 1.00 78.38 110 ASN A C 1
ATOM 858 O O . ASN A 1 110 ? 9.872 15.073 -1.123 1.00 78.38 110 ASN A O 1
ATOM 862 N N . TRP A 1 111 ? 9.606 15.025 1.110 1.00 81.00 111 TRP A N 1
ATOM 863 C CA . TRP A 1 111 ? 9.513 13.566 1.252 1.00 81.00 111 TRP A CA 1
ATOM 864 C C . TRP A 1 111 ? 8.071 13.075 1.432 1.00 81.00 111 TRP A C 1
ATOM 866 O O . TRP A 1 111 ? 7.860 11.911 1.771 1.00 81.00 111 TRP A O 1
ATOM 876 N N . MET A 1 112 ? 7.076 13.937 1.193 1.00 82.12 112 MET A N 1
ATOM 877 C CA . MET A 1 112 ? 5.662 13.573 1.302 1.00 82.12 112 MET A CA 1
ATOM 878 C C . MET A 1 112 ? 5.324 12.371 0.422 1.00 82.12 112 MET A C 1
ATOM 880 O O . MET A 1 112 ? 5.525 12.388 -0.797 1.00 82.12 112 MET A O 1
ATOM 884 N N . LEU A 1 113 ? 4.742 11.343 1.039 1.00 87.38 113 LEU A N 1
ATOM 885 C CA . LEU A 1 113 ? 4.295 10.162 0.310 1.00 87.38 113 LEU A CA 1
ATOM 886 C C . LEU A 1 113 ? 3.108 10.509 -0.598 1.00 87.38 113 LEU A C 1
ATOM 888 O O . LEU A 1 113 ? 2.191 11.251 -0.224 1.00 87.38 113 LEU A O 1
ATOM 892 N N . ALA A 1 114 ? 3.111 9.953 -1.810 1.00 86.69 114 ALA A N 1
ATOM 893 C CA . ALA A 1 114 ? 2.048 10.182 -2.778 1.00 86.69 114 ALA A CA 1
ATOM 894 C C . ALA A 1 114 ? 0.688 9.768 -2.191 1.00 86.69 114 ALA A C 1
ATOM 896 O O . ALA A 1 114 ? 0.517 8.661 -1.696 1.00 86.69 114 ALA A O 1
ATOM 897 N N . GLY A 1 115 ? -0.282 10.683 -2.223 1.00 89.12 115 GLY A N 1
ATOM 898 C CA . GLY A 1 115 ? -1.629 10.415 -1.712 1.00 89.12 115 GLY A CA 1
ATOM 899 C C . GLY A 1 115 ? -1.752 10.363 -0.183 1.00 89.12 115 GLY A C 1
ATOM 900 O O . GLY A 1 115 ? -2.866 10.176 0.298 1.00 89.12 115 GLY A O 1
ATOM 901 N N . PHE A 1 116 ? -0.682 10.593 0.591 1.00 93.31 116 PHE A N 1
ATOM 902 C CA . PHE A 1 116 ? -0.716 10.511 2.060 1.00 93.31 116 PHE A CA 1
ATOM 903 C C . PHE A 1 116 ? -1.858 11.329 2.676 1.00 93.31 116 PHE A C 1
ATOM 905 O O . PHE A 1 116 ? -2.607 10.838 3.514 1.00 93.31 116 PHE A O 1
ATOM 912 N N . GLU A 1 117 ? -2.045 12.560 2.200 1.00 92.12 117 GLU A N 1
ATOM 913 C CA . GLU A 1 117 ? -3.041 13.502 2.724 1.00 92.12 117 GLU A CA 1
ATOM 914 C C . GLU A 1 117 ? -4.488 13.042 2.496 1.00 92.12 117 GLU A C 1
ATOM 916 O O . GLU A 1 117 ? -5.390 13.528 3.162 1.00 92.12 117 GLU A O 1
ATOM 921 N N . THR A 1 118 ? -4.734 12.125 1.560 1.00 93.69 118 THR A N 1
ATOM 922 C CA . THR A 1 118 ? -6.064 11.545 1.305 1.00 93.69 118 THR A CA 1
ATOM 923 C C . THR A 1 118 ? -6.201 10.162 1.934 1.00 93.69 118 THR A C 1
ATOM 925 O O . THR A 1 118 ? -7.227 9.844 2.540 1.00 93.69 118 THR A O 1
ATOM 928 N N 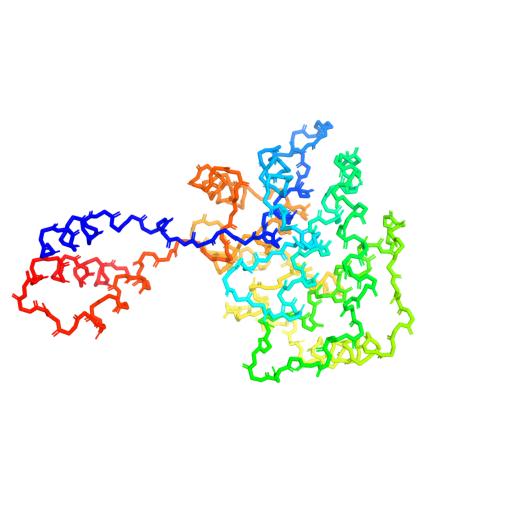. ILE A 1 119 ? -5.145 9.354 1.843 1.00 96.69 119 ILE A N 1
ATOM 929 C CA . ILE A 1 119 ? -5.119 7.972 2.316 1.00 96.69 119 ILE A CA 1
ATOM 930 C C . ILE A 1 119 ? -5.083 7.911 3.842 1.00 96.69 119 ILE A C 1
ATOM 932 O O . ILE A 1 119 ? -5.883 7.195 4.440 1.00 96.69 119 ILE A O 1
ATOM 936 N N . PHE A 1 120 ? -4.181 8.653 4.490 1.00 96.06 120 PHE A N 1
ATOM 937 C CA . PHE A 1 120 ? -3.984 8.540 5.933 1.00 96.06 120 PHE A CA 1
ATOM 938 C C . PHE A 1 120 ? -5.248 8.916 6.726 1.00 96.06 120 PHE A C 1
ATOM 940 O O . PHE A 1 120 ? -5.644 8.126 7.582 1.00 96.06 120 PHE A O 1
ATOM 947 N N . PRO A 1 121 ? -5.975 10.009 6.407 1.00 95.75 121 PRO A N 1
ATOM 948 C CA . PRO A 1 121 ? -7.278 10.262 7.026 1.00 95.75 121 PRO A CA 1
ATOM 949 C C . PRO A 1 121 ? -8.309 9.168 6.760 1.00 95.75 121 PRO A C 1
ATOM 951 O O . PRO A 1 121 ? -9.068 8.822 7.655 1.00 95.75 121 PRO A O 1
ATOM 954 N N . THR A 1 122 ? -8.318 8.579 5.562 1.00 96.75 122 THR A N 1
ATOM 955 C CA . THR A 1 122 ? -9.237 7.474 5.256 1.00 96.75 122 THR A CA 1
ATOM 956 C C . THR A 1 122 ? -8.959 6.260 6.145 1.00 96.75 122 THR A C 1
ATOM 958 O O . THR A 1 122 ? -9.887 5.689 6.712 1.00 96.75 122 THR A O 1
ATOM 961 N N . LEU A 1 123 ? -7.688 5.909 6.355 1.00 97.88 123 LEU A N 1
ATOM 962 C CA . LEU A 1 123 ? -7.314 4.858 7.302 1.00 97.88 123 LEU A CA 1
ATOM 963 C C . LEU A 1 123 ? -7.692 5.212 8.748 1.00 97.88 123 LEU A C 1
ATOM 965 O O . LEU A 1 123 ? -8.091 4.330 9.503 1.00 97.88 123 LEU A O 1
ATOM 969 N N . LEU A 1 124 ? -7.584 6.482 9.151 1.00 96.94 124 LEU A N 1
ATOM 970 C CA . LEU A 1 124 ? -8.010 6.922 10.483 1.00 96.94 124 LEU A CA 1
ATOM 971 C C . LEU A 1 124 ? -9.520 6.739 10.682 1.00 96.94 124 LEU A C 1
ATOM 973 O O . LEU A 1 124 ? -9.924 6.254 11.736 1.00 96.94 124 LEU A O 1
ATOM 977 N N . GLU A 1 125 ? -10.344 7.068 9.684 1.00 96.25 125 GLU A N 1
ATOM 978 C CA . GLU A 1 125 ? -11.789 6.805 9.736 1.00 96.25 125 GLU A CA 1
ATOM 979 C C . GLU A 1 125 ? -12.086 5.300 9.788 1.00 96.25 125 GLU A C 1
ATOM 981 O O . GLU A 1 125 ? -12.815 4.848 10.668 1.00 96.25 125 GLU A O 1
ATOM 986 N N . MET A 1 126 ? -11.413 4.491 8.963 1.00 97.38 126 MET A N 1
ATOM 987 C CA . MET A 1 126 ? -11.536 3.028 9.033 1.00 97.38 126 MET A CA 1
ATOM 988 C C . MET A 1 126 ? -11.158 2.474 10.414 1.00 97.38 126 MET A C 1
ATOM 990 O O . MET A 1 126 ? -11.800 1.550 10.911 1.00 97.38 126 MET A O 1
ATOM 994 N N . ALA A 1 127 ? -10.120 3.023 11.049 1.00 97.06 127 ALA A N 1
ATOM 995 C CA . ALA A 1 127 ? -9.697 2.622 12.385 1.00 97.06 127 ALA A CA 1
ATOM 996 C C . ALA A 1 127 ? -10.745 2.973 13.454 1.00 97.06 127 ALA A C 1
ATOM 998 O O . ALA A 1 127 ? -10.998 2.156 14.346 1.00 97.06 127 ALA A O 1
ATOM 999 N N . LYS A 1 128 ? -11.389 4.144 13.344 1.00 95.25 128 LYS A N 1
ATOM 1000 C CA . LYS A 1 128 ? -12.507 4.543 14.215 1.00 95.25 128 LYS A CA 1
ATOM 1001 C C . LYS A 1 128 ? -13.694 3.590 14.065 1.00 95.25 128 LYS A C 1
ATOM 1003 O O . LYS A 1 128 ? -14.220 3.127 15.078 1.00 95.25 128 LYS A O 1
ATOM 1008 N N . ASP A 1 129 ? -14.055 3.234 12.832 1.00 96.12 129 ASP A N 1
ATOM 1009 C CA . ASP A 1 129 ? -15.190 2.350 12.532 1.00 96.12 129 ASP A CA 1
ATOM 1010 C C . ASP A 1 129 ? -15.048 0.956 13.161 1.00 96.12 129 ASP A C 1
ATOM 1012 O O . ASP A 1 129 ? -16.036 0.345 13.572 1.00 96.12 129 ASP A O 1
ATOM 1016 N N . ILE A 1 130 ? -13.815 0.459 13.298 1.00 96.31 130 ILE A N 1
ATOM 1017 C CA . ILE A 1 130 ? -13.515 -0.830 13.949 1.00 96.31 130 ILE A CA 1
ATOM 1018 C C . ILE A 1 130 ? -13.086 -0.690 15.421 1.00 96.31 130 ILE A C 1
ATOM 1020 O O . ILE A 1 130 ? -12.572 -1.644 16.019 1.00 96.31 130 ILE A O 1
ATOM 1024 N N . CYS A 1 131 ? -13.305 0.489 16.012 1.00 94.56 131 CYS A N 1
ATOM 1025 C CA . CYS A 1 131 ? -13.020 0.824 17.408 1.00 94.56 131 CYS A CA 1
ATOM 1026 C C . CYS A 1 131 ? -11.555 0.580 17.820 1.00 94.56 131 CYS A C 1
ATOM 1028 O O . CYS A 1 131 ? -11.286 0.036 18.898 1.00 94.56 131 CYS A O 1
ATOM 1030 N N . LEU A 1 132 ? -10.597 0.944 16.962 1.00 94.62 132 LEU A N 1
ATOM 1031 C CA . LEU A 1 132 ? -9.195 1.050 17.366 1.00 94.62 132 LEU A CA 1
ATOM 1032 C C . LEU A 1 132 ? -8.990 2.320 18.198 1.00 94.62 132 LEU A C 1
ATOM 1034 O O . LEU A 1 132 ? -9.458 3.397 17.841 1.00 94.62 132 LEU A O 1
ATOM 1038 N N . ASP A 1 133 ? -8.254 2.179 19.297 1.00 93.25 133 ASP A N 1
ATOM 1039 C CA . ASP A 1 133 ? -7.869 3.291 20.164 1.00 93.25 133 ASP A CA 1
ATOM 1040 C C . ASP A 1 133 ? -6.719 4.071 19.515 1.00 93.25 133 ASP A C 1
ATOM 1042 O O . ASP A 1 133 ? -5.546 3.769 19.732 1.00 93.25 133 ASP A O 1
ATOM 1046 N N . ILE A 1 134 ? -7.066 5.012 18.637 1.00 92.25 134 ILE A N 1
ATOM 1047 C CA . ILE A 1 134 ? -6.135 5.906 17.945 1.00 92.25 134 ILE A CA 1
ATOM 1048 C C . ILE A 1 134 ? -6.268 7.308 18.556 1.00 92.25 134 ILE A C 1
ATOM 1050 O O . ILE A 1 134 ? -7.391 7.757 18.791 1.00 92.25 134 ILE A O 1
ATOM 1054 N N . PRO A 1 135 ? -5.163 8.040 18.776 1.00 88.94 135 PRO A N 1
ATOM 1055 C CA . PRO A 1 135 ? -5.192 9.407 19.305 1.00 88.94 135 PRO A CA 1
ATOM 1056 C C . PRO A 1 135 ? -5.721 10.412 18.259 1.00 88.94 135 PRO A C 1
ATOM 1058 O O . PRO A 1 135 ? -4.972 11.166 17.644 1.00 88.94 135 PRO A O 1
ATOM 1061 N N . CYS A 1 136 ? -7.035 10.407 18.020 1.00 79.25 136 CYS A N 1
ATOM 1062 C CA . CYS A 1 136 ? -7.688 11.209 16.980 1.00 79.25 136 CYS A CA 1
ATOM 1063 C C . CYS A 1 136 ? -7.738 12.719 17.273 1.00 79.25 136 CYS A C 1
ATOM 1065 O O . CYS A 1 136 ? -7.939 13.502 16.345 1.00 79.25 136 CYS A O 1
ATOM 1067 N N . ASP A 1 137 ? -7.550 13.122 18.531 1.00 83.88 137 ASP A N 1
ATOM 1068 C CA . ASP A 1 137 ? -7.611 14.524 18.970 1.00 83.88 137 ASP A CA 1
ATOM 1069 C C . ASP A 1 137 ? -6.274 15.273 18.805 1.00 83.88 137 ASP A C 1
ATOM 1071 O O . ASP A 1 137 ? -6.146 16.433 19.201 1.00 83.88 137 ASP A O 1
ATOM 1075 N N . GLU A 1 138 ? -5.265 14.628 18.216 1.00 88.25 138 GLU A N 1
ATOM 1076 C CA . GLU A 1 138 ? -3.963 15.237 17.959 1.00 88.25 138 GLU A CA 1
ATOM 1077 C C . GLU A 1 138 ? -4.088 16.409 16.967 1.00 88.25 138 GLU A C 1
ATOM 1079 O O . GLU A 1 138 ? -4.602 16.225 15.858 1.00 88.25 138 GLU A O 1
ATOM 1084 N N . PRO A 1 139 ? -3.593 17.619 17.305 1.00 88.06 139 PRO A N 1
ATOM 1085 C CA . PRO A 1 139 ? -3.712 18.792 16.436 1.00 88.06 139 PRO A CA 1
ATOM 1086 C C . PRO A 1 139 ? -3.135 18.575 15.034 1.00 88.06 139 PRO A C 1
ATOM 1088 O O . PRO A 1 139 ? -3.682 19.077 14.056 1.00 88.06 139 PRO A O 1
ATOM 1091 N N . THR A 1 140 ? -2.072 17.770 14.928 1.00 86.62 140 THR A N 1
ATOM 1092 C CA . THR A 1 140 ? -1.420 17.437 13.653 1.00 86.62 140 THR A CA 1
ATOM 1093 C C . THR A 1 140 ? -2.367 16.726 12.686 1.00 86.62 140 THR A C 1
ATOM 1095 O O . THR A 1 140 ? -2.227 16.863 11.473 1.00 86.62 140 THR A O 1
ATOM 1098 N N . LEU A 1 141 ? -3.361 15.995 13.202 1.00 90.50 141 LEU A N 1
ATOM 1099 C CA . LEU A 1 141 ? -4.349 15.305 12.384 1.00 90.50 141 LEU A CA 1
ATOM 1100 C C . LEU A 1 141 ? -5.350 16.281 11.779 1.00 90.50 141 LEU A C 1
ATOM 1102 O O . LEU A 1 141 ? -5.705 16.119 10.615 1.00 90.50 141 LEU A O 1
ATOM 1106 N N . GLN A 1 142 ? -5.756 17.315 12.522 1.00 90.62 142 GLN A N 1
ATOM 1107 C CA . GLN A 1 142 ? -6.684 18.339 12.026 1.00 90.62 142 GLN A CA 1
ATOM 1108 C C . GLN A 1 142 ? -6.131 19.035 10.778 1.00 90.62 142 GLN A C 1
ATOM 1110 O O . GLN A 1 142 ? -6.856 19.224 9.801 1.00 90.62 142 GLN A O 1
ATOM 1115 N N . ASP A 1 143 ? -4.828 19.323 10.766 1.00 89.19 143 ASP A N 1
ATOM 1116 C CA . ASP A 1 143 ? -4.154 19.895 9.599 1.00 89.19 143 ASP A CA 1
ATOM 1117 C C . ASP A 1 143 ? -4.200 18.950 8.386 1.00 89.19 143 ASP A C 1
ATOM 1119 O O . ASP A 1 143 ? -4.397 19.395 7.253 1.00 89.19 143 ASP A O 1
ATOM 1123 N N . ILE A 1 144 ? -4.063 17.636 8.600 1.00 91.62 144 ILE A N 1
ATOM 1124 C CA . ILE A 1 144 ? -4.138 16.637 7.522 1.00 91.62 144 ILE A CA 1
ATOM 1125 C C . ILE A 1 144 ? -5.573 16.516 6.990 1.00 91.62 144 ILE A C 1
ATOM 1127 O O . ILE A 1 144 ? -5.751 16.486 5.772 1.00 91.62 144 ILE A O 1
ATOM 1131 N N . TYR A 1 145 ? -6.600 16.518 7.849 1.00 93.25 145 TYR A N 1
ATOM 1132 C CA . TYR A 1 145 ? -8.000 16.560 7.397 1.00 93.25 145 TYR A CA 1
ATOM 1133 C C . TYR A 1 145 ? -8.293 17.832 6.589 1.00 93.25 145 TYR A C 1
ATOM 1135 O O . TYR A 1 145 ? -8.881 17.755 5.513 1.00 93.25 145 TYR A O 1
ATOM 1143 N N . ALA A 1 146 ? -7.798 18.994 7.023 1.00 93.19 146 ALA A N 1
ATOM 1144 C CA . ALA A 1 146 ? -7.949 20.229 6.256 1.00 93.19 146 ALA A CA 1
ATOM 1145 C C . ALA A 1 146 ? -7.255 20.148 4.880 1.00 93.19 146 ALA A C 1
ATOM 1147 O O . ALA A 1 146 ? -7.819 20.573 3.867 1.00 93.19 146 ALA A O 1
ATOM 1148 N N . LYS A 1 147 ? -6.047 19.563 4.810 1.00 91.75 147 LYS A N 1
ATOM 1149 C CA . LYS A 1 147 ? -5.347 19.299 3.539 1.00 91.75 147 LYS A CA 1
ATOM 1150 C C . LYS A 1 147 ? -6.141 18.344 2.643 1.00 91.75 147 LYS A C 1
ATOM 1152 O O . LYS A 1 147 ? -6.248 18.606 1.442 1.00 91.75 147 LYS A O 1
ATOM 1157 N N . ARG A 1 148 ? -6.730 17.284 3.209 1.00 93.94 148 ARG A N 1
ATOM 1158 C CA . ARG A 1 148 ? -7.613 16.351 2.494 1.00 93.94 148 ARG A CA 1
ATOM 1159 C C . ARG A 1 148 ? -8.774 17.085 1.849 1.00 93.94 148 ARG A C 1
ATOM 1161 O O . ARG A 1 148 ? -8.943 16.982 0.637 1.00 93.94 148 ARG A O 1
ATOM 1168 N N . ASP A 1 149 ? -9.524 17.858 2.624 1.00 93.88 149 ASP A N 1
ATOM 1169 C CA . ASP A 1 149 ? -10.722 18.548 2.143 1.00 93.88 149 ASP A CA 1
ATOM 1170 C C . ASP A 1 149 ? -10.382 19.539 1.024 1.00 93.88 149 ASP A C 1
ATOM 1172 O O . ASP A 1 149 ? -11.037 19.564 -0.022 1.00 93.88 149 ASP A O 1
ATOM 1176 N N . LEU A 1 150 ? -9.289 20.294 1.182 1.00 93.69 150 LEU A N 1
ATOM 1177 C CA . LEU A 1 150 ? -8.778 21.192 0.144 1.00 93.69 150 LEU A CA 1
ATOM 1178 C C . LEU A 1 150 ? -8.366 20.449 -1.132 1.00 93.69 150 LEU A C 1
ATOM 1180 O O . LEU A 1 150 ? -8.536 20.982 -2.232 1.00 93.69 150 LEU A O 1
ATOM 1184 N N . LYS A 1 151 ? -7.789 19.251 -1.008 1.00 91.69 151 LYS A N 1
ATOM 1185 C CA . LYS A 1 151 ? -7.350 18.440 -2.147 1.00 91.69 151 LYS A CA 1
ATOM 1186 C C . LYS A 1 151 ? -8.542 17.815 -2.862 1.00 91.69 151 LYS A C 1
ATOM 1188 O O . LYS A 1 151 ? -8.647 17.970 -4.075 1.00 91.69 151 LYS A O 1
ATOM 1193 N N . LEU A 1 152 ? -9.475 17.213 -2.124 1.00 91.44 152 LEU A N 1
ATOM 1194 C CA . LEU A 1 152 ? -10.704 16.631 -2.668 1.00 91.44 152 LEU A CA 1
ATOM 1195 C C . LEU A 1 152 ? -11.569 17.684 -3.371 1.00 91.44 152 LEU A C 1
ATOM 1197 O O . LEU A 1 152 ? -12.062 17.427 -4.466 1.00 91.44 152 LEU A O 1
ATOM 1201 N N . ALA A 1 153 ? -11.673 18.900 -2.824 1.00 91.69 153 ALA A N 1
ATOM 1202 C CA . ALA A 1 153 ? -12.408 20.001 -3.454 1.00 91.69 153 ALA A CA 1
ATOM 1203 C C . ALA A 1 153 ? -11.829 20.434 -4.816 1.00 91.69 153 ALA A C 1
ATOM 1205 O O . ALA A 1 153 ? -12.546 20.999 -5.642 1.00 91.69 153 ALA A O 1
ATOM 1206 N N . LYS A 1 154 ? -10.538 20.176 -5.069 1.00 90.81 154 LYS A N 1
ATOM 1207 C CA . LYS A 1 154 ? -9.873 20.471 -6.351 1.00 90.81 154 LYS A CA 1
ATOM 1208 C C . LYS A 1 154 ? -10.004 19.338 -7.367 1.00 90.81 154 LYS A C 1
ATOM 1210 O O . LYS A 1 154 ? -9.710 19.547 -8.546 1.00 90.81 154 LYS A O 1
ATOM 1215 N N . ILE A 1 155 ? -10.421 18.144 -6.944 1.00 88.75 155 ILE A N 1
ATOM 1216 C CA . ILE A 1 155 ? -10.569 17.005 -7.845 1.00 88.75 155 ILE A CA 1
ATOM 1217 C C . ILE A 1 155 ? -11.801 17.223 -8.713 1.00 88.75 155 ILE A C 1
ATOM 1219 O O . ILE A 1 155 ? -12.943 17.245 -8.255 1.00 88.75 155 ILE A O 1
ATOM 1223 N N . THR A 1 156 ? -11.568 17.342 -10.016 1.00 88.69 156 THR A N 1
ATOM 1224 C CA . THR A 1 156 ? -12.658 17.356 -10.985 1.00 88.69 156 THR A CA 1
ATOM 1225 C C . THR A 1 156 ? -13.115 15.921 -11.214 1.00 88.69 156 THR A C 1
ATOM 1227 O O . THR A 1 156 ? -12.428 15.160 -11.896 1.00 88.69 156 THR A O 1
ATOM 1230 N N . LYS A 1 157 ? -14.285 15.550 -10.674 1.00 85.69 157 LYS A N 1
ATOM 1231 C CA . LYS A 1 157 ? -14.863 14.203 -10.847 1.00 85.69 157 LYS A CA 1
ATOM 1232 C C . LYS A 1 157 ? -14.932 13.794 -12.317 1.00 85.69 157 LYS A C 1
ATOM 1234 O O . LYS A 1 157 ? -14.601 12.667 -12.653 1.00 85.69 157 LYS A O 1
ATOM 1239 N N . GLU A 1 158 ? -15.289 14.715 -13.205 1.00 88.94 158 GLU A N 1
ATOM 1240 C CA . GLU A 1 158 ? -15.347 14.419 -14.638 1.00 88.94 158 GLU A CA 1
ATOM 1241 C C . GLU A 1 158 ? -13.978 14.035 -15.218 1.00 88.94 158 GLU A C 1
ATOM 1243 O O . GLU A 1 158 ? -13.883 13.115 -16.028 1.00 88.94 158 GLU A O 1
ATOM 1248 N N . LEU A 1 159 ? -12.899 14.679 -14.764 1.00 87.75 159 LEU A N 1
ATOM 1249 C CA . LEU A 1 159 ? -11.542 14.359 -15.205 1.00 87.75 159 LEU A CA 1
ATOM 1250 C C . LEU A 1 159 ? -11.098 12.987 -14.679 1.00 87.75 159 LEU A C 1
ATOM 1252 O O . LEU A 1 159 ? -10.565 12.190 -15.446 1.00 87.75 159 LEU A O 1
ATOM 1256 N N . LEU A 1 160 ? -11.391 12.692 -13.405 1.00 88.81 160 LEU A N 1
ATOM 1257 C CA . LEU A 1 160 ? -11.081 11.405 -12.767 1.00 88.81 160 LEU A CA 1
ATOM 1258 C C . LEU A 1 160 ? -11.674 10.211 -13.536 1.00 88.81 160 LEU A C 1
ATOM 1260 O O . LEU A 1 160 ? -11.051 9.159 -13.609 1.00 88.81 160 LEU A O 1
ATOM 1264 N N . HIS A 1 161 ? -12.857 10.389 -14.130 1.00 92.81 161 HIS A N 1
ATOM 1265 C CA . HIS A 1 161 ? -13.614 9.333 -14.808 1.00 92.81 161 HIS A CA 1
ATOM 1266 C C . HIS A 1 161 ? -13.531 9.378 -16.344 1.00 92.81 161 HIS A C 1
ATOM 1268 O O . HIS A 1 161 ? -14.276 8.658 -17.017 1.00 92.81 161 HIS A O 1
ATOM 1274 N N . SER A 1 162 ? -12.712 10.259 -16.926 1.00 90.44 162 SER A N 1
ATOM 1275 C CA . SER A 1 162 ? -12.588 10.401 -18.388 1.00 90.44 162 SER A CA 1
ATOM 1276 C C . SER A 1 162 ? -11.193 10.094 -18.917 1.00 90.44 162 SER A C 1
ATOM 1278 O O . SER A 1 162 ? -11.082 9.599 -20.038 1.00 90.44 162 SER A O 1
ATOM 1280 N N . VAL A 1 163 ? -10.141 10.347 -18.135 1.00 90.19 163 VAL A N 1
ATOM 1281 C CA . VAL A 1 163 ? -8.753 10.109 -18.551 1.00 90.19 163 VAL A CA 1
ATOM 1282 C C . VAL A 1 163 ? -7.936 9.493 -17.415 1.00 90.19 163 VAL A C 1
ATOM 1284 O O . VAL A 1 163 ? -8.193 9.801 -16.248 1.00 90.19 163 VAL A O 1
ATOM 1287 N N . PRO A 1 164 ? -6.923 8.656 -17.713 1.00 88.50 164 PRO A N 1
ATOM 1288 C CA . PRO A 1 164 ? -6.003 8.186 -16.688 1.00 88.50 164 PRO A CA 1
ATOM 1289 C C . PRO A 1 164 ? -5.263 9.370 -16.061 1.00 88.50 164 PRO A C 1
ATOM 1291 O O . PRO A 1 164 ? -4.614 10.154 -16.753 1.00 88.50 164 PRO A O 1
ATOM 1294 N N . THR A 1 165 ? -5.361 9.505 -14.741 1.00 90.06 165 THR A N 1
ATOM 1295 C CA . THR A 1 165 ? -4.631 10.514 -13.963 1.00 90.06 165 THR A CA 1
ATOM 1296 C C . THR A 1 165 ? -3.953 9.853 -12.774 1.00 90.06 165 THR A C 1
ATOM 1298 O O . THR A 1 165 ? -4.354 8.770 -12.354 1.00 90.06 165 THR A O 1
ATOM 1301 N N . ALA A 1 166 ? -2.973 10.535 -12.178 1.00 89.75 166 ALA A N 1
ATOM 1302 C CA . ALA A 1 166 ? -2.281 10.049 -10.984 1.00 89.75 166 ALA A CA 1
ATOM 1303 C C . ALA A 1 166 ? -3.225 9.761 -9.797 1.00 89.75 166 ALA A C 1
ATOM 1305 O O . ALA A 1 166 ? -2.854 9.021 -8.898 1.00 89.75 166 ALA A O 1
ATOM 1306 N N . LEU A 1 167 ? -4.453 10.294 -9.802 1.00 90.81 167 LEU A N 1
ATOM 1307 C CA . LEU A 1 167 ? -5.463 10.015 -8.776 1.00 90.81 167 LEU A CA 1
ATOM 1308 C C . LEU A 1 167 ? -5.917 8.546 -8.756 1.00 90.81 167 LEU A C 1
ATOM 1310 O O . LEU A 1 167 ? -6.400 8.082 -7.727 1.00 90.81 167 LEU A O 1
ATOM 1314 N N . LEU A 1 168 ? -5.742 7.805 -9.858 1.00 93.62 168 LEU A N 1
ATOM 1315 C CA . LEU A 1 168 ? -6.043 6.372 -9.894 1.00 93.62 168 LEU A CA 1
ATOM 1316 C C . LEU A 1 168 ? -5.101 5.547 -8.993 1.00 93.62 168 LEU A C 1
ATOM 1318 O O . LEU A 1 168 ? -5.456 4.428 -8.641 1.00 93.62 168 LEU A O 1
ATOM 1322 N N . LEU A 1 169 ? -3.941 6.095 -8.596 1.00 93.06 169 LEU A N 1
ATOM 1323 C CA . LEU A 1 169 ? -3.004 5.452 -7.660 1.00 93.06 169 LEU A CA 1
ATOM 1324 C C . LEU A 1 169 ? -3.489 5.459 -6.205 1.00 93.06 169 LEU A C 1
ATOM 1326 O O . LEU A 1 169 ? -2.862 4.821 -5.372 1.00 93.06 169 LEU A O 1
ATOM 1330 N N . SER A 1 170 ? -4.544 6.212 -5.884 1.00 93.94 170 SER A N 1
ATOM 1331 C CA . SER A 1 170 ? -4.995 6.405 -4.502 1.00 93.94 170 SER A CA 1
ATOM 1332 C C . SER A 1 170 ? -6.522 6.431 -4.379 1.00 93.94 170 SER A C 1
ATOM 1334 O O . SER A 1 170 ? -7.070 7.225 -3.607 1.00 93.94 170 SER A O 1
ATOM 1336 N N . LEU A 1 171 ? -7.229 5.632 -5.191 1.00 95.81 171 LEU A N 1
ATOM 1337 C CA . LEU A 1 171 ? -8.700 5.543 -5.178 1.00 95.81 171 LEU A CA 1
ATOM 1338 C C . LEU A 1 171 ? -9.240 5.153 -3.797 1.00 95.81 171 LEU A C 1
ATOM 1340 O O . LEU A 1 171 ? -10.257 5.681 -3.355 1.00 95.81 171 LEU A O 1
ATOM 1344 N N . GLU A 1 172 ? -8.522 4.281 -3.098 1.00 97.06 172 GLU A N 1
ATOM 1345 C CA . GLU A 1 172 ? -8.806 3.829 -1.740 1.00 97.06 172 GLU A CA 1
ATOM 1346 C C . GLU A 1 172 ? -8.749 4.954 -0.700 1.00 97.06 172 GLU A C 1
ATOM 1348 O O . GLU A 1 172 ? -9.385 4.853 0.342 1.00 97.06 172 GLU A O 1
ATOM 1353 N N . GLY A 1 173 ? -8.036 6.049 -0.990 1.00 95.75 173 GLY A N 1
ATOM 1354 C CA . GLY A 1 173 ? -7.982 7.245 -0.148 1.00 95.75 173 GLY A CA 1
ATOM 1355 C C . GLY A 1 173 ? -9.105 8.252 -0.413 1.00 95.75 173 GLY A C 1
ATOM 1356 O O . GLY A 1 173 ? -9.095 9.343 0.161 1.00 95.75 173 GLY A O 1
ATOM 1357 N N . MET A 1 174 ? -10.043 7.940 -1.310 1.00 94.06 174 MET A N 1
ATOM 1358 C CA . MET A 1 174 ? -11.110 8.853 -1.726 1.00 94.06 174 MET A CA 1
ATOM 1359 C C . MET A 1 174 ? -12.509 8.205 -1.712 1.00 94.06 174 MET A C 1
ATOM 1361 O O . MET A 1 174 ? -13.268 8.419 -2.660 1.00 94.06 174 MET A O 1
ATOM 1365 N N . PRO A 1 175 ? -12.897 7.457 -0.658 1.00 90.75 175 PRO A N 1
ATOM 1366 C CA . PRO A 1 175 ? -14.187 6.759 -0.619 1.00 90.75 175 PRO A CA 1
ATOM 1367 C C . PRO A 1 175 ? -15.396 7.708 -0.642 1.00 90.75 175 PRO A C 1
ATOM 1369 O O . PRO A 1 175 ? -16.475 7.318 -1.073 1.00 90.75 175 PRO A O 1
ATOM 1372 N N . ASP A 1 176 ? -15.213 8.960 -0.211 1.00 87.19 176 ASP A N 1
ATOM 1373 C CA . ASP A 1 176 ? -16.268 9.984 -0.186 1.00 87.19 176 ASP A CA 1
ATOM 1374 C C . ASP A 1 176 ? -16.523 10.613 -1.564 1.00 87.19 176 ASP A C 1
ATOM 1376 O O . ASP A 1 176 ? -17.503 11.341 -1.768 1.00 87.19 176 ASP A O 1
ATOM 1380 N N . LEU A 1 177 ? -15.630 10.377 -2.531 1.00 86.88 177 LEU A N 1
ATOM 1381 C CA . LEU A 1 177 ? -15.935 10.705 -3.911 1.00 86.88 177 LEU A CA 1
ATOM 1382 C C . LEU A 1 177 ? -16.913 9.650 -4.418 1.00 86.88 177 LEU A C 1
ATOM 1384 O O . LEU A 1 177 ? -16.636 8.464 -4.371 1.00 86.88 177 LEU A O 1
ATOM 1388 N N . ASP A 1 178 ? -18.061 10.092 -4.918 1.00 85.81 178 ASP A N 1
ATOM 1389 C CA . ASP A 1 178 ? -18.973 9.239 -5.684 1.00 85.81 178 ASP A CA 1
ATOM 1390 C C . ASP A 1 178 ? -18.240 8.700 -6.932 1.00 85.81 178 ASP A C 1
ATOM 1392 O O . ASP A 1 178 ? -18.130 9.401 -7.946 1.00 85.81 178 ASP A O 1
ATOM 1396 N N . LEU A 1 179 ? -17.617 7.525 -6.782 1.00 92.44 179 LEU A N 1
ATOM 1397 C CA . LEU A 1 179 ? -16.792 6.859 -7.785 1.00 92.44 179 LEU A CA 1
ATOM 1398 C C . LEU A 1 179 ? -17.689 6.028 -8.708 1.00 92.44 179 LEU A C 1
ATOM 1400 O O . LEU A 1 179 ? -18.231 4.993 -8.319 1.00 92.44 179 LEU A O 1
ATOM 1404 N N . ASP A 1 180 ? -17.804 6.458 -9.961 1.00 95.00 180 ASP A N 1
ATOM 1405 C CA . ASP A 1 180 ? -18.473 5.714 -11.022 1.00 95.00 180 ASP A CA 1
ATOM 1406 C C . ASP A 1 180 ? -17.533 4.613 -11.534 1.00 95.00 180 ASP A C 1
ATOM 1408 O O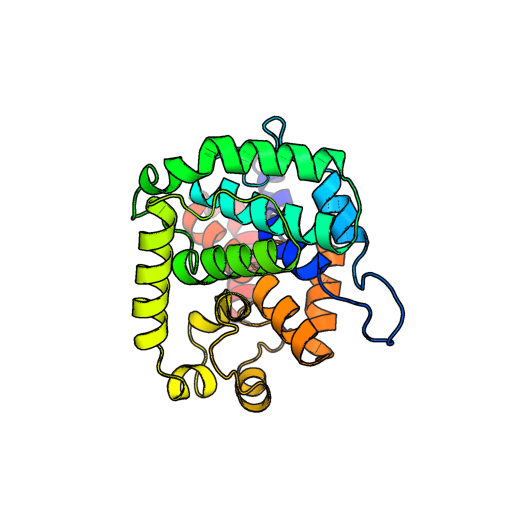 . ASP A 1 180 ? -16.703 4.817 -12.429 1.00 95.00 180 ASP A O 1
ATOM 1412 N N . TRP A 1 181 ? -17.656 3.428 -10.935 1.00 95.62 181 TRP A N 1
ATOM 1413 C CA . TRP A 1 181 ? -16.837 2.263 -11.264 1.00 95.62 181 TRP A CA 1
ATOM 1414 C C . TRP A 1 181 ? -16.947 1.838 -12.732 1.00 95.62 181 TRP A C 1
ATOM 1416 O O . TRP A 1 181 ? -15.939 1.442 -13.319 1.00 95.62 181 TRP A O 1
ATOM 1426 N N . ASP A 1 182 ? -18.113 1.984 -13.365 1.00 95.38 182 ASP A N 1
ATOM 1427 C CA . ASP A 1 182 ? -18.297 1.642 -14.781 1.00 95.38 182 ASP A CA 1
ATOM 1428 C C . ASP A 1 182 ? -17.455 2.544 -15.690 1.00 95.38 182 ASP A C 1
ATOM 1430 O O . ASP A 1 182 ? -16.939 2.108 -16.727 1.00 95.38 182 ASP A O 1
ATOM 1434 N N . ARG A 1 183 ? -17.288 3.817 -15.316 1.00 95.88 183 ARG A N 1
ATOM 1435 C CA . ARG A 1 183 ? -16.374 4.735 -16.005 1.00 95.88 183 ARG A CA 1
ATOM 1436 C C . ARG A 1 183 ? -14.918 4.483 -15.629 1.00 95.88 183 ARG A C 1
ATOM 1438 O O . ARG A 1 183 ? -14.081 4.474 -16.529 1.00 95.88 183 ARG A O 1
ATOM 1445 N N . LEU A 1 184 ? -14.612 4.240 -14.353 1.00 96.38 184 LEU A N 1
ATOM 1446 C CA . LEU A 1 184 ? -13.243 3.967 -13.897 1.00 96.38 184 LEU A CA 1
ATOM 1447 C C . LEU A 1 184 ? -12.658 2.710 -14.546 1.00 96.38 184 LEU A C 1
ATOM 1449 O O . LEU A 1 184 ? -11.503 2.730 -14.958 1.00 96.38 184 LEU A O 1
ATOM 1453 N N . PHE A 1 185 ? -13.442 1.646 -14.737 1.00 96.94 185 PHE A N 1
ATOM 1454 C CA . PHE A 1 185 ? -12.950 0.431 -15.395 1.00 96.94 185 PHE A CA 1
ATOM 1455 C C . PHE A 1 185 ? -12.599 0.616 -16.873 1.00 96.94 185 PHE A C 1
ATOM 1457 O O . PHE A 1 185 ? -11.843 -0.182 -17.419 1.00 96.94 185 PHE A O 1
ATOM 1464 N N . LYS A 1 186 ? -13.060 1.692 -17.524 1.00 96.06 186 LYS A N 1
ATOM 1465 C CA . LYS A 1 186 ? -12.582 2.063 -18.870 1.00 96.06 186 LYS A CA 1
ATOM 1466 C C . LYS A 1 186 ? -11.146 2.593 -18.852 1.00 96.06 186 LYS A C 1
ATOM 1468 O O . LYS A 1 186 ? -10.525 2.670 -19.906 1.00 96.06 186 LYS A O 1
ATOM 1473 N N . LEU A 1 187 ? -10.647 2.967 -17.673 1.00 96.06 187 LEU A N 1
ATOM 1474 C CA . LEU A 1 187 ? -9.296 3.466 -17.422 1.00 96.06 187 LEU A CA 1
ATOM 1475 C C . LEU A 1 187 ? -8.399 2.410 -16.751 1.00 96.06 187 LEU A C 1
ATOM 1477 O O . LEU A 1 187 ? -7.242 2.705 -16.458 1.00 96.06 187 LEU A O 1
ATOM 1481 N N . GLN A 1 188 ? -8.923 1.206 -16.490 1.00 96.75 188 GLN A N 1
ATOM 1482 C CA . GLN A 1 188 ? -8.162 0.092 -15.925 1.00 96.75 188 GLN A CA 1
ATOM 1483 C C . GLN A 1 188 ? -7.043 -0.322 -16.884 1.00 96.75 188 GLN A C 1
ATOM 1485 O O . GLN A 1 188 ? -7.232 -0.378 -18.104 1.00 96.75 188 GLN A O 1
ATOM 1490 N N . SER A 1 189 ? -5.883 -0.652 -16.326 1.00 95.38 189 SER A N 1
ATOM 1491 C CA . SER A 1 189 ? -4.750 -1.142 -17.100 1.00 95.38 189 SER A CA 1
ATOM 1492 C C . SER A 1 189 ? -5.059 -2.524 -17.699 1.00 95.38 189 SER A C 1
ATOM 1494 O O . SER A 1 189 ? -5.879 -3.272 -17.154 1.00 95.38 189 SER A O 1
ATOM 1496 N N . PRO A 1 190 ? -4.421 -2.910 -18.822 1.00 94.56 190 PRO A N 1
ATOM 1497 C CA . PRO A 1 190 ? -4.686 -4.197 -19.470 1.00 94.56 190 PRO A CA 1
ATOM 1498 C C . PRO A 1 190 ? -4.497 -5.420 -18.561 1.00 94.56 190 PRO A C 1
ATOM 1500 O O . PRO A 1 190 ? -5.228 -6.401 -18.725 1.00 94.56 190 PRO A O 1
ATOM 1503 N N . ASP A 1 191 ? -3.564 -5.329 -17.609 1.00 94.38 191 ASP A N 1
ATOM 1504 C CA . ASP A 1 191 ? -3.237 -6.341 -16.595 1.00 94.38 191 ASP A CA 1
ATOM 1505 C C . ASP A 1 191 ? -4.269 -6.450 -15.457 1.00 94.38 191 ASP A C 1
ATOM 1507 O O . ASP A 1 191 ? -4.173 -7.353 -14.638 1.00 94.38 191 ASP A O 1
ATOM 1511 N N . GLY A 1 192 ? -5.271 -5.564 -15.412 1.00 96.75 192 GLY A N 1
ATOM 1512 C CA . GLY A 1 192 ? -6.309 -5.549 -14.382 1.00 96.75 192 GLY A CA 1
ATOM 1513 C C . GLY A 1 192 ? -6.049 -4.606 -13.207 1.00 96.75 192 GLY A C 1
ATOM 1514 O O . GLY A 1 192 ? -6.922 -4.453 -12.346 1.00 96.75 192 GLY A O 1
ATOM 1515 N N . SER A 1 193 ? -4.907 -3.926 -13.178 1.00 97.50 193 SER A N 1
ATOM 1516 C CA . SER A 1 193 ? -4.577 -2.956 -12.135 1.00 97.50 193 SER A CA 1
ATOM 1517 C C . SER A 1 193 ? -5.176 -1.569 -12.389 1.00 97.50 193 SER A C 1
ATOM 1519 O O . SER A 1 193 ? -5.453 -1.171 -13.525 1.00 97.50 193 SER A O 1
ATOM 1521 N N . PHE A 1 194 ? -5.302 -0.780 -11.325 1.00 96.69 194 PHE A N 1
ATOM 1522 C CA . PHE A 1 194 ? -5.338 0.678 -11.421 1.00 96.69 194 PHE A CA 1
ATOM 1523 C C . PHE A 1 194 ? -3.914 1.221 -11.271 1.00 96.69 194 PHE A C 1
ATOM 1525 O O . PHE A 1 194 ? -3.326 1.145 -10.195 1.00 96.69 194 PHE A O 1
ATOM 1532 N N . LEU A 1 195 ? -3.358 1.733 -12.378 1.00 93.50 195 LEU A N 1
ATOM 1533 C CA . LEU A 1 195 ? -1.989 2.265 -12.479 1.00 93.50 195 LEU A CA 1
ATOM 1534 C C . LEU A 1 195 ? -0.915 1.397 -11.794 1.00 93.50 195 LEU A C 1
ATOM 1536 O O . LEU A 1 195 ? -0.074 1.916 -11.063 1.00 93.50 195 LEU A O 1
ATOM 1540 N N . SER A 1 196 ? -0.946 0.080 -12.020 1.00 94.75 196 SER A N 1
ATOM 1541 C CA . SER A 1 196 ? 0.038 -0.868 -11.477 1.00 94.75 196 SER A CA 1
ATOM 1542 C C . SER A 1 196 ? 0.122 -0.889 -9.948 1.00 94.75 196 SER A C 1
ATOM 1544 O O . SER A 1 196 ? 1.084 -1.411 -9.402 1.00 94.75 196 SER A O 1
ATOM 1546 N N . SER A 1 197 ? -0.872 -0.358 -9.227 1.00 95.94 197 SER A N 1
ATOM 1547 C CA . SER A 1 197 ? -0.858 -0.291 -7.763 1.00 95.94 197 SER A CA 1
ATOM 1548 C C . SER A 1 197 ? -1.851 -1.269 -7.135 1.00 95.94 197 SER A C 1
ATOM 1550 O O . SER A 1 197 ? -2.973 -1.463 -7.616 1.00 95.94 197 SER A O 1
ATOM 1552 N N . ALA A 1 198 ? -1.423 -1.933 -6.062 1.00 97.31 198 ALA A N 1
ATOM 1553 C CA . ALA A 1 198 ? -2.185 -2.982 -5.398 1.00 97.31 198 ALA A CA 1
ATOM 1554 C C . ALA A 1 198 ? -3.317 -2.422 -4.528 1.00 97.31 198 ALA A C 1
ATOM 1556 O O . ALA A 1 198 ? -4.442 -2.908 -4.644 1.00 97.31 198 ALA A O 1
ATOM 1557 N N . ALA A 1 199 ? -3.067 -1.388 -3.722 1.00 98.06 199 ALA A N 1
ATOM 1558 C CA . ALA A 1 199 ? -4.074 -0.786 -2.846 1.00 98.06 199 ALA A CA 1
ATOM 1559 C C . ALA A 1 199 ? -5.356 -0.301 -3.570 1.00 98.06 199 ALA A C 1
ATOM 1561 O O . ALA A 1 199 ? -6.439 -0.801 -3.235 1.00 98.06 199 ALA A O 1
ATOM 1562 N N . PRO A 1 200 ? -5.300 0.567 -4.604 1.00 97.50 200 PRO A N 1
ATOM 1563 C CA . PRO A 1 200 ? -6.499 0.996 -5.327 1.00 97.50 200 PRO A CA 1
ATOM 1564 C C . PRO A 1 200 ? -7.175 -0.164 -6.065 1.00 97.50 200 PRO A C 1
ATOM 1566 O O . PRO A 1 200 ? -8.399 -0.189 -6.196 1.00 97.50 200 PRO A O 1
ATOM 1569 N N . THR A 1 201 ? -6.406 -1.164 -6.510 1.00 98.50 201 THR A N 1
ATOM 1570 C CA . THR A 1 201 ? -6.951 -2.358 -7.170 1.00 98.50 201 THR A CA 1
ATOM 1571 C C . THR A 1 201 ? -7.689 -3.269 -6.185 1.00 98.50 201 THR A C 1
ATOM 1573 O O . THR A 1 201 ? -8.763 -3.778 -6.506 1.00 98.50 201 THR A O 1
ATOM 1576 N N . ALA A 1 202 ? -7.168 -3.439 -4.967 1.00 98.44 202 ALA A N 1
ATOM 1577 C CA . ALA A 1 202 ? -7.842 -4.144 -3.879 1.00 98.44 202 ALA A CA 1
ATOM 1578 C C . ALA A 1 202 ? -9.119 -3.416 -3.461 1.00 98.44 202 ALA A C 1
ATOM 1580 O O . ALA A 1 202 ? -10.165 -4.047 -3.306 1.00 98.44 202 ALA A O 1
ATOM 1581 N N . TYR A 1 203 ? -9.070 -2.088 -3.363 1.00 98.12 203 TYR A N 1
ATOM 1582 C CA . TYR A 1 203 ? -10.253 -1.282 -3.096 1.00 98.12 203 TYR A CA 1
ATOM 1583 C C . TYR A 1 203 ? -11.320 -1.442 -4.183 1.00 98.12 203 TYR A C 1
ATOM 1585 O O . TYR A 1 203 ? -12.461 -1.782 -3.869 1.00 98.12 203 TYR A O 1
ATOM 1593 N N . ALA A 1 204 ? -10.948 -1.325 -5.459 1.00 98.00 204 ALA A N 1
ATOM 1594 C CA . ALA A 1 204 ? -11.857 -1.564 -6.577 1.00 98.00 204 ALA A CA 1
ATOM 1595 C C . ALA A 1 204 ? -12.468 -2.970 -6.549 1.00 98.00 204 ALA A C 1
ATOM 1597 O O . ALA A 1 204 ? -13.669 -3.135 -6.780 1.00 98.00 204 ALA A O 1
ATOM 1598 N N . LEU A 1 205 ? -11.665 -3.988 -6.225 1.00 98.19 205 LEU A N 1
ATOM 1599 C CA . LEU A 1 205 ? -12.140 -5.359 -6.080 1.00 98.19 205 LEU A CA 1
ATOM 1600 C C . LEU A 1 205 ? -13.192 -5.480 -4.974 1.00 98.19 205 LEU A C 1
ATOM 1602 O O . LEU A 1 205 ? -14.230 -6.097 -5.198 1.00 98.19 205 LEU A O 1
ATOM 1606 N N . MET A 1 206 ? -12.956 -4.868 -3.811 1.00 96.88 206 MET A N 1
ATOM 1607 C CA . MET A 1 206 ? -13.911 -4.873 -2.698 1.00 96.88 206 MET A CA 1
ATOM 1608 C C . MET A 1 206 ? -15.235 -4.195 -3.059 1.00 96.88 206 MET A C 1
ATOM 1610 O O . MET A 1 206 ? -16.285 -4.660 -2.625 1.00 96.88 206 MET A O 1
ATOM 1614 N N . GLN A 1 207 ? -15.199 -3.130 -3.865 1.00 95.88 207 GLN A N 1
ATOM 1615 C CA . GLN A 1 207 ? -16.407 -2.403 -4.261 1.00 95.88 207 GLN A CA 1
ATOM 1616 C C . GLN A 1 207 ? -17.219 -3.111 -5.358 1.00 95.88 207 GLN A C 1
ATOM 1618 O O . GLN A 1 207 ? -18.422 -2.888 -5.469 1.00 95.88 207 GLN A O 1
ATOM 1623 N N . THR A 1 208 ? -16.584 -3.939 -6.195 1.00 96.50 208 THR A N 1
ATOM 1624 C CA . THR A 1 208 ? -17.182 -4.345 -7.487 1.00 96.50 208 THR A CA 1
ATOM 1625 C C . THR A 1 208 ? -17.114 -5.840 -7.791 1.00 96.50 208 THR A C 1
ATOM 1627 O O . THR A 1 208 ? -17.831 -6.318 -8.668 1.00 96.50 208 THR A O 1
ATOM 1630 N N . GLY A 1 209 ? -16.234 -6.594 -7.125 1.00 96.19 209 GLY A N 1
ATOM 1631 C CA . GLY A 1 209 ? -15.963 -7.996 -7.455 1.00 96.19 209 GLY A CA 1
ATOM 1632 C C . GLY A 1 209 ? -15.307 -8.204 -8.829 1.00 96.19 209 GLY A C 1
ATOM 1633 O O . GLY A 1 209 ? -15.400 -9.297 -9.392 1.00 96.19 209 GLY A O 1
ATOM 1634 N N . ASN A 1 210 ? -14.676 -7.173 -9.407 1.00 97.62 210 ASN A N 1
ATOM 1635 C CA . ASN A 1 210 ? -14.084 -7.234 -10.744 1.00 97.62 210 ASN A CA 1
ATOM 1636 C C . ASN A 1 210 ? -13.013 -8.337 -10.866 1.00 97.62 210 ASN A C 1
ATOM 1638 O O . ASN A 1 210 ? -12.001 -8.339 -10.167 1.00 97.62 210 ASN A O 1
ATOM 1642 N N . LYS A 1 211 ? -13.205 -9.259 -11.817 1.00 97.12 211 LYS A N 1
ATOM 1643 C CA . LYS A 1 211 ? -12.330 -10.430 -11.991 1.00 97.12 211 LYS A CA 1
ATOM 1644 C C . LYS A 1 211 ? -10.901 -10.081 -12.403 1.00 97.12 211 LYS A C 1
ATOM 1646 O O . LYS A 1 211 ? -9.983 -10.736 -11.932 1.00 97.12 211 LYS A O 1
ATOM 1651 N N . LYS A 1 21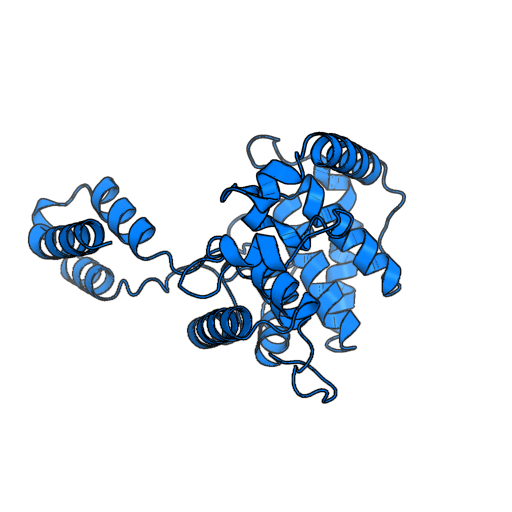2 ? -10.699 -9.041 -13.215 1.00 98.00 212 LYS A N 1
ATOM 1652 C CA . LYS A 1 212 ? -9.349 -8.620 -13.614 1.00 98.00 212 LYS A CA 1
ATOM 1653 C C . LYS A 1 212 ? -8.570 -8.022 -12.447 1.00 98.00 212 LYS A C 1
ATOM 1655 O O . LYS A 1 212 ? -7.379 -8.274 -12.324 1.00 98.00 212 LYS A O 1
ATOM 1660 N N . CYS A 1 213 ? -9.243 -7.288 -11.555 1.00 98.56 213 CYS A N 1
ATOM 1661 C CA . CYS A 1 213 ? -8.617 -6.852 -10.306 1.00 98.56 213 CYS A CA 1
ATOM 1662 C C . CYS A 1 213 ? -8.178 -8.060 -9.468 1.00 98.56 213 CYS A C 1
ATOM 1664 O O . CYS A 1 213 ? -7.071 -8.071 -8.942 1.00 98.56 213 CYS A O 1
ATOM 1666 N N . LEU A 1 214 ? -9.019 -9.098 -9.372 1.00 98.25 214 LEU A N 1
ATOM 1667 C CA . LEU A 1 214 ? -8.661 -10.329 -8.664 1.00 98.25 214 LEU A CA 1
ATOM 1668 C C . LEU A 1 214 ? -7.461 -11.042 -9.301 1.00 98.25 214 LEU A C 1
ATOM 1670 O O . LEU A 1 214 ? -6.581 -11.486 -8.566 1.00 98.25 214 LEU A O 1
ATOM 1674 N N . GLU A 1 215 ? -7.433 -11.162 -10.629 1.00 98.19 215 GLU A N 1
ATOM 1675 C CA . GLU A 1 215 ? -6.328 -11.772 -11.382 1.00 98.19 215 GLU A CA 1
ATOM 1676 C C . GLU A 1 215 ? -5.008 -11.047 -11.082 1.00 98.19 215 GLU A C 1
ATOM 1678 O O . GLU A 1 215 ? -4.078 -11.674 -10.578 1.00 98.19 215 GLU A O 1
ATOM 1683 N N . TYR A 1 216 ? -4.978 -9.718 -11.235 1.00 98.19 216 TYR A N 1
ATOM 1684 C CA . TYR A 1 216 ? -3.806 -8.894 -10.923 1.00 98.19 216 TYR A CA 1
ATOM 1685 C C . TYR A 1 216 ? -3.296 -9.090 -9.486 1.00 98.19 216 TYR A C 1
ATOM 1687 O O . TYR A 1 216 ? -2.106 -9.317 -9.254 1.00 98.19 216 TYR A O 1
ATOM 1695 N N . LEU A 1 217 ? -4.195 -9.020 -8.497 1.00 98.38 217 LEU A N 1
ATOM 1696 C CA . LEU A 1 217 ? -3.814 -9.166 -7.090 1.00 98.38 217 LEU A CA 1
ATOM 1697 C C . LEU A 1 217 ? -3.337 -10.584 -6.775 1.00 98.38 217 LEU A C 1
ATOM 1699 O O . LEU A 1 217 ? -2.405 -10.753 -5.995 1.00 98.38 217 LEU A O 1
ATOM 1703 N N . THR A 1 218 ? -3.944 -11.599 -7.393 1.00 98.00 218 THR A N 1
ATOM 1704 C CA . THR A 1 218 ? -3.521 -12.996 -7.241 1.00 98.00 218 THR A CA 1
ATOM 1705 C C . THR A 1 218 ? -2.109 -13.195 -7.776 1.00 98.00 218 THR A C 1
ATOM 1707 O O . THR A 1 218 ? -1.279 -13.796 -7.092 1.00 98.00 218 THR A O 1
ATOM 1710 N N . ASP A 1 219 ? -1.812 -12.649 -8.953 1.00 96.38 219 ASP A N 1
ATOM 1711 C CA . ASP A 1 219 ? -0.486 -12.736 -9.562 1.00 96.38 219 ASP A CA 1
ATOM 1712 C C . ASP A 1 219 ? 0.569 -12.010 -8.717 1.00 96.38 219 ASP A C 1
ATOM 1714 O O . ASP A 1 219 ? 1.635 -12.571 -8.446 1.00 96.38 219 ASP A O 1
ATOM 1718 N N . SER A 1 220 ? 0.249 -10.815 -8.210 1.00 95.81 220 SER A N 1
ATOM 1719 C CA . SER A 1 220 ? 1.126 -10.069 -7.300 1.00 95.81 220 SER A CA 1
ATOM 1720 C C . SER A 1 220 ? 1.400 -10.855 -6.008 1.00 95.81 220 SER A C 1
ATOM 1722 O O . SER A 1 220 ? 2.549 -11.163 -5.690 1.00 95.81 220 SER A O 1
ATOM 1724 N N . VAL A 1 221 ? 0.356 -11.311 -5.309 1.00 97.25 221 VAL A N 1
ATOM 1725 C CA . VAL A 1 221 ? 0.495 -12.062 -4.048 1.00 97.25 221 VAL A CA 1
ATOM 1726 C C . VAL A 1 221 ? 1.298 -13.354 -4.221 1.00 97.25 221 VAL A C 1
ATOM 1728 O O . VAL A 1 221 ? 2.103 -13.702 -3.350 1.00 97.25 221 VAL A O 1
ATOM 1731 N N . ASN A 1 222 ? 1.105 -14.066 -5.335 1.00 96.06 222 ASN A N 1
ATOM 1732 C CA . ASN A 1 222 ? 1.863 -15.278 -5.646 1.00 96.06 222 ASN A CA 1
ATOM 1733 C C . ASN A 1 222 ? 3.339 -14.970 -5.923 1.00 96.06 222 ASN A C 1
ATOM 1735 O O . ASN A 1 222 ? 4.213 -15.691 -5.444 1.00 96.06 222 ASN A O 1
ATOM 1739 N N . THR A 1 223 ? 3.617 -13.887 -6.649 1.00 94.00 223 THR A N 1
ATOM 1740 C CA . THR A 1 223 ? 4.982 -13.455 -6.982 1.00 94.00 223 THR A CA 1
ATOM 1741 C C . THR A 1 223 ? 5.761 -13.043 -5.731 1.00 94.00 223 THR A C 1
ATOM 1743 O O . THR A 1 223 ? 6.929 -13.398 -5.578 1.00 94.00 223 THR A O 1
ATOM 1746 N N . PHE A 1 224 ? 5.103 -12.360 -4.791 1.00 95.25 224 PHE A N 1
ATOM 1747 C CA . PHE A 1 224 ? 5.733 -11.792 -3.594 1.00 95.25 224 PHE A CA 1
ATOM 1748 C C . PHE A 1 224 ? 5.455 -12.587 -2.309 1.00 95.25 224 PHE A C 1
ATOM 1750 O O . PHE A 1 224 ? 5.601 -12.069 -1.200 1.00 95.25 224 PHE A O 1
ATOM 1757 N N . ASN A 1 225 ? 5.102 -13.872 -2.437 1.00 95.62 225 ASN A N 1
ATOM 1758 C CA . ASN A 1 225 ? 4.960 -14.821 -1.325 1.00 95.62 225 ASN A CA 1
ATOM 1759 C C . ASN A 1 225 ? 4.063 -14.312 -0.179 1.00 95.62 225 ASN A C 1
ATOM 1761 O O . ASN A 1 225 ? 4.421 -14.401 0.999 1.00 95.62 225 ASN A O 1
ATOM 1765 N N . GLY A 1 226 ? 2.893 -13.769 -0.520 1.00 96.44 226 GLY A N 1
ATOM 1766 C CA . GLY A 1 226 ? 1.957 -13.186 0.445 1.00 96.44 226 GLY A CA 1
ATOM 1767 C C . GLY A 1 226 ? 2.044 -11.666 0.565 1.00 96.44 226 GLY A C 1
ATOM 1768 O O . GLY A 1 226 ? 1.092 -11.058 1.034 1.00 96.44 226 GLY A O 1
ATOM 1769 N N . GLY A 1 227 ? 3.138 -11.045 0.132 1.00 96.00 227 GLY A N 1
ATOM 1770 C CA . GLY A 1 227 ? 3.251 -9.591 0.043 1.00 96.00 227 GLY A CA 1
ATOM 1771 C C . GLY A 1 227 ? 2.693 -9.025 -1.262 1.00 96.00 227 GLY A C 1
ATOM 1772 O O . GLY A 1 227 ? 2.344 -9.770 -2.172 1.00 96.00 227 GLY A O 1
ATOM 1773 N N . ALA A 1 228 ? 2.682 -7.701 -1.371 1.00 96.44 228 ALA A N 1
ATOM 1774 C CA . ALA A 1 228 ? 2.643 -6.982 -2.641 1.00 96.44 228 ALA A CA 1
ATOM 1775 C C . ALA A 1 228 ? 3.492 -5.699 -2.557 1.00 96.44 228 ALA A C 1
ATOM 1777 O O . ALA A 1 228 ? 3.482 -5.034 -1.518 1.00 96.44 228 ALA A O 1
ATOM 1778 N N . PRO A 1 229 ? 4.248 -5.332 -3.602 1.00 94.44 229 PRO A N 1
ATOM 1779 C CA . PRO A 1 229 ? 4.944 -4.050 -3.667 1.00 94.44 229 PRO A CA 1
ATOM 1780 C C . PRO A 1 229 ? 3.956 -2.898 -3.888 1.00 94.44 229 PRO A C 1
ATOM 1782 O O . PRO A 1 229 ? 2.793 -3.116 -4.225 1.00 94.44 229 PRO A O 1
ATOM 1785 N N . PHE A 1 230 ? 4.443 -1.663 -3.753 1.00 90.31 230 PHE A N 1
ATOM 1786 C CA . PHE A 1 230 ? 3.624 -0.470 -4.008 1.00 90.31 230 PHE A CA 1
ATOM 1787 C C . PHE A 1 230 ? 3.234 -0.312 -5.488 1.00 90.31 230 PHE A C 1
ATOM 1789 O O . PHE A 1 230 ? 2.222 0.311 -5.813 1.00 90.31 230 PHE A O 1
ATOM 1796 N N . THR A 1 231 ? 4.045 -0.873 -6.391 1.00 91.88 231 THR A N 1
ATOM 1797 C CA . THR A 1 231 ? 3.806 -0.875 -7.834 1.00 91.88 231 THR A CA 1
ATOM 1798 C C . THR A 1 231 ? 4.349 -2.151 -8.480 1.00 91.88 231 THR A C 1
ATOM 1800 O O . THR A 1 231 ? 5.429 -2.623 -8.115 1.00 91.88 231 THR A O 1
ATOM 1803 N N . TYR A 1 232 ? 3.605 -2.734 -9.418 1.00 91.69 232 TYR A N 1
ATOM 1804 C CA . TYR A 1 232 ? 3.991 -3.932 -10.162 1.00 91.69 232 TYR A CA 1
ATOM 1805 C C . TYR A 1 232 ? 3.194 -4.048 -11.476 1.00 91.69 232 TYR A C 1
ATOM 1807 O O . TYR A 1 232 ? 1.999 -3.763 -11.478 1.00 91.69 232 TYR A O 1
ATOM 1815 N N . PRO A 1 233 ? 3.799 -4.498 -12.591 1.00 90.50 233 PRO A N 1
ATOM 1816 C CA . PRO A 1 233 ? 5.216 -4.825 -12.788 1.00 90.50 233 PRO A CA 1
ATOM 1817 C C . PRO A 1 233 ? 6.108 -3.589 -13.001 1.00 90.50 233 PRO A C 1
ATOM 1819 O O . PRO A 1 233 ? 5.676 -2.583 -13.555 1.00 90.50 233 PRO A O 1
ATOM 1822 N N . MET A 1 234 ? 7.389 -3.688 -12.620 1.00 86.56 234 MET A N 1
ATOM 1823 C CA . MET A 1 234 ? 8.385 -2.604 -12.762 1.00 86.56 234 MET A CA 1
ATOM 1824 C C . MET A 1 234 ? 9.468 -2.873 -13.810 1.00 86.56 234 MET A C 1
ATOM 1826 O O . MET A 1 234 ? 10.436 -2.124 -13.930 1.00 86.56 234 MET A O 1
ATOM 1830 N N . GLU A 1 235 ? 9.280 -3.906 -14.628 1.00 86.00 235 GLU A N 1
ATOM 1831 C CA . GLU A 1 235 ? 10.270 -4.389 -15.591 1.00 86.00 235 GLU A CA 1
ATOM 1832 C C . GLU A 1 235 ? 10.827 -3.311 -16.531 1.00 86.00 235 GLU A C 1
ATOM 1834 O O . GLU A 1 235 ? 12.035 -3.245 -16.758 1.00 86.00 235 GLU A O 1
ATOM 1839 N N . LEU A 1 236 ? 9.957 -2.465 -17.095 1.00 86.69 236 LEU A N 1
ATOM 1840 C CA . LEU A 1 236 ? 10.384 -1.409 -18.013 1.00 86.69 236 LEU A CA 1
ATOM 1841 C C . LEU A 1 236 ? 11.229 -0.357 -17.284 1.00 86.69 236 LEU A C 1
ATOM 1843 O O . LEU A 1 236 ? 12.293 0.026 -17.771 1.00 86.69 236 LEU A O 1
ATOM 1847 N N . TYR A 1 237 ? 10.774 0.074 -16.105 1.00 87.00 237 TYR A N 1
ATOM 1848 C CA . TYR A 1 237 ? 11.485 1.045 -15.280 1.00 87.00 237 TYR A CA 1
ATOM 1849 C C . TYR A 1 237 ? 12.852 0.508 -14.845 1.00 87.00 237 TYR A C 1
ATOM 1851 O O . TYR A 1 237 ? 13.863 1.166 -15.081 1.00 87.00 237 TYR A O 1
ATOM 1859 N N . GLU A 1 238 ? 12.903 -0.701 -14.281 1.00 86.00 238 GLU A N 1
ATOM 1860 C CA . GLU A 1 238 ? 14.143 -1.336 -13.824 1.00 86.00 238 GLU A CA 1
ATOM 1861 C C . GLU A 1 238 ? 15.159 -1.463 -14.961 1.00 86.00 238 GLU A C 1
ATOM 1863 O O . GLU A 1 238 ? 16.319 -1.069 -14.811 1.00 86.00 238 GLU A O 1
ATOM 1868 N N . ARG A 1 239 ? 14.723 -1.952 -16.130 1.00 87.62 239 ARG A N 1
ATOM 1869 C CA . ARG A 1 239 ? 15.597 -2.112 -17.299 1.00 87.62 239 ARG A CA 1
ATOM 1870 C C . ARG A 1 239 ? 16.160 -0.775 -17.766 1.00 87.62 239 ARG A C 1
ATOM 1872 O O . ARG A 1 239 ? 17.370 -0.667 -17.960 1.00 87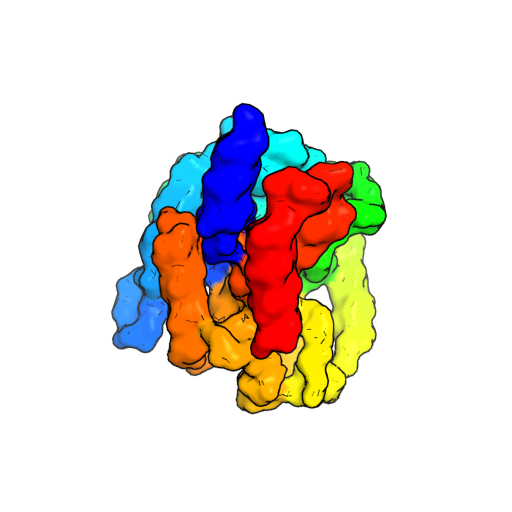.62 239 ARG A O 1
ATOM 1879 N N . LEU A 1 240 ? 15.322 0.250 -17.909 1.00 89.19 240 LEU A N 1
ATOM 1880 C CA . LEU A 1 240 ? 15.774 1.573 -18.348 1.00 89.19 240 LEU A CA 1
ATOM 1881 C C . LEU A 1 240 ? 16.699 2.239 -17.323 1.00 89.19 240 LEU A C 1
ATOM 1883 O O . LEU A 1 240 ? 17.708 2.833 -17.706 1.00 89.19 240 LEU A O 1
ATOM 1887 N N . TRP A 1 241 ? 16.410 2.093 -16.030 1.00 87.62 241 TRP A N 1
ATOM 1888 C CA . TRP A 1 241 ? 17.238 2.654 -14.964 1.00 87.62 241 TRP A CA 1
ATOM 1889 C C . TRP A 1 241 ? 18.634 2.032 -14.928 1.00 87.62 241 TRP A C 1
ATOM 1891 O O . TRP A 1 241 ? 19.644 2.724 -14.782 1.00 87.62 241 TRP A O 1
ATOM 1901 N N . VAL A 1 242 ? 18.701 0.717 -15.126 1.00 85.88 242 VAL A N 1
ATOM 1902 C CA . VAL A 1 242 ? 19.959 -0.019 -15.231 1.00 85.88 242 VAL A CA 1
ATOM 1903 C C . VAL A 1 242 ? 20.778 0.450 -16.437 1.00 85.88 242 VAL A C 1
ATOM 1905 O O . VAL A 1 242 ? 21.983 0.671 -16.299 1.00 85.88 242 VAL A O 1
ATOM 1908 N N . VAL A 1 243 ? 20.144 0.652 -17.598 1.00 86.06 243 VAL A N 1
ATOM 1909 C CA . VAL A 1 243 ? 20.826 1.166 -18.800 1.00 86.06 243 VAL A CA 1
ATOM 1910 C C . VAL A 1 243 ? 21.405 2.563 -18.561 1.00 86.06 243 VAL A C 1
ATOM 1912 O O . VAL A 1 243 ? 22.564 2.797 -18.906 1.00 86.06 243 VAL A O 1
ATOM 1915 N N . ASP A 1 244 ? 20.642 3.464 -17.938 1.00 85.38 244 ASP A N 1
ATOM 1916 C CA . ASP A 1 244 ? 21.071 4.839 -17.643 1.00 85.38 244 ASP A CA 1
ATOM 1917 C C . ASP A 1 244 ? 22.269 4.885 -16.674 1.00 85.38 244 ASP A C 1
ATOM 1919 O O . ASP A 1 244 ? 23.219 5.646 -16.867 1.00 85.38 244 ASP A O 1
ATOM 1923 N N . ARG A 1 245 ? 22.263 4.040 -15.633 1.00 79.31 245 ARG A N 1
ATOM 1924 C CA . ARG A 1 245 ? 23.192 4.170 -14.496 1.00 79.31 245 ARG A CA 1
ATOM 1925 C C . ARG A 1 245 ? 24.412 3.265 -14.525 1.00 79.31 245 ARG A C 1
ATOM 1927 O O . ARG A 1 245 ? 25.350 3.524 -13.773 1.00 79.31 245 ARG A O 1
ATOM 1934 N N . LEU A 1 246 ? 24.446 2.230 -15.368 1.00 71.50 246 LEU A N 1
ATOM 1935 C CA . LEU A 1 246 ? 25.482 1.196 -15.271 1.00 71.50 246 LEU A CA 1
ATOM 1936 C C . LEU A 1 246 ? 26.913 1.712 -15.460 1.00 71.50 246 LEU A C 1
ATOM 1938 O O . LEU A 1 246 ? 27.823 1.068 -14.947 1.00 71.50 246 LEU A O 1
ATOM 1942 N N . GLY A 1 247 ? 27.153 2.808 -16.199 1.00 71.31 247 GLY A N 1
ATOM 1943 C CA . GLY A 1 247 ? 28.485 3.428 -16.397 1.00 71.31 247 GLY A CA 1
ATOM 1944 C C . GLY A 1 247 ? 29.586 2.516 -16.986 1.00 71.31 247 GLY A C 1
ATOM 1945 O O . GLY A 1 247 ? 30.689 2.962 -17.284 1.00 71.31 247 GLY A O 1
ATOM 1946 N N . LEU A 1 248 ? 29.276 1.233 -17.172 1.00 78.94 248 LEU A N 1
ATOM 1947 C CA . LEU A 1 248 ? 30.122 0.105 -17.550 1.00 78.94 248 LEU A CA 1
ATOM 1948 C C . LEU A 1 248 ? 29.527 -0.601 -18.777 1.00 78.94 248 LEU A C 1
ATOM 1950 O O . LEU A 1 248 ? 29.711 -1.802 -18.973 1.00 78.94 248 LEU A O 1
ATOM 1954 N N . SER A 1 249 ? 28.787 0.144 -19.600 1.00 78.31 249 SER A N 1
ATOM 1955 C CA . SER A 1 249 ? 28.011 -0.376 -20.730 1.00 78.31 249 SER A CA 1
ATOM 1956 C C . SER A 1 249 ? 28.843 -1.196 -21.718 1.00 78.31 249 SER A C 1
ATOM 1958 O O . SER A 1 249 ? 28.337 -2.129 -22.336 1.00 78.31 249 SER A O 1
ATOM 1960 N N . SER A 1 250 ? 30.148 -0.924 -21.820 1.00 84.69 250 SER A N 1
ATOM 1961 C CA . SER A 1 250 ? 31.082 -1.695 -22.644 1.00 84.69 250 SER A CA 1
ATOM 1962 C C . SER A 1 250 ? 31.180 -3.178 -22.263 1.00 84.69 250 SER A C 1
ATOM 1964 O O . SER A 1 250 ? 31.425 -3.994 -23.148 1.00 84.69 250 SER A O 1
ATOM 1966 N N . TYR A 1 251 ? 30.959 -3.543 -20.995 1.00 87.06 251 TYR A N 1
ATOM 1967 C CA . TYR A 1 251 ? 31.053 -4.925 -20.502 1.00 87.06 251 TYR A CA 1
ATOM 1968 C C . TYR A 1 251 ? 29.740 -5.718 -20.605 1.00 87.06 251 TYR A C 1
ATOM 1970 O O . TYR A 1 251 ? 29.759 -6.951 -20.501 1.00 87.06 251 TYR A O 1
ATOM 1978 N N . PHE A 1 252 ? 28.619 -5.019 -20.808 1.00 90.12 252 PHE A N 1
ATOM 1979 C CA . PHE A 1 252 ? 27.257 -5.563 -20.733 1.00 90.12 252 PHE A CA 1
ATOM 1980 C C . PHE A 1 252 ? 26.419 -5.212 -21.969 1.00 90.12 252 PHE A C 1
ATOM 1982 O O . PHE A 1 252 ? 25.203 -5.083 -21.873 1.00 90.12 252 PHE A O 1
ATOM 1989 N N . ARG A 1 253 ? 27.057 -5.021 -23.134 1.00 89.50 253 ARG A N 1
ATOM 1990 C CA . ARG A 1 253 ? 26.362 -4.609 -24.368 1.00 89.50 253 ARG A CA 1
ATOM 1991 C C . ARG A 1 253 ? 25.211 -5.542 -24.729 1.00 89.50 253 ARG A C 1
ATOM 1993 O O . ARG A 1 253 ? 24.115 -5.061 -24.947 1.00 89.50 253 ARG A O 1
ATOM 2000 N N . SER A 1 254 ? 25.434 -6.857 -24.699 1.00 90.50 254 SER A N 1
ATOM 2001 C CA . SER A 1 254 ? 24.385 -7.842 -24.996 1.00 90.50 254 SER A CA 1
ATOM 2002 C C . SER A 1 254 ? 23.178 -7.739 -24.062 1.00 90.50 254 SER A C 1
ATOM 2004 O O . SER A 1 254 ? 22.043 -7.882 -24.501 1.00 90.50 254 SER A O 1
ATOM 2006 N N . GLU A 1 255 ? 23.416 -7.505 -22.772 1.00 90.44 255 GLU A N 1
ATOM 2007 C CA . GLU A 1 255 ? 22.360 -7.352 -21.774 1.00 90.44 255 GLU A CA 1
ATOM 2008 C C . GLU A 1 255 ? 21.610 -6.023 -21.966 1.00 90.44 255 GLU A C 1
ATOM 2010 O O . GLU A 1 255 ? 20.383 -6.004 -21.929 1.00 90.44 255 GLU A O 1
ATOM 2015 N N . ILE A 1 256 ? 22.334 -4.932 -22.241 1.00 89.56 256 ILE A N 1
ATOM 2016 C CA . ILE A 1 256 ? 21.759 -3.609 -22.525 1.00 89.56 256 ILE A CA 1
ATOM 2017 C C . ILE A 1 256 ? 20.925 -3.633 -23.809 1.00 89.56 256 ILE A C 1
ATOM 2019 O O . ILE A 1 256 ? 19.800 -3.144 -23.798 1.00 89.56 256 ILE A O 1
ATOM 2023 N N . ASP A 1 257 ? 21.434 -4.231 -24.887 1.00 90.94 257 ASP A N 1
ATOM 2024 C CA . ASP A 1 257 ? 20.708 -4.361 -26.153 1.00 90.94 257 ASP A CA 1
ATOM 2025 C C . ASP A 1 257 ? 19.405 -5.142 -25.931 1.00 90.94 257 ASP A C 1
ATOM 2027 O O . ASP A 1 257 ? 18.336 -4.692 -26.331 1.00 90.94 257 ASP A O 1
ATOM 2031 N N . SER A 1 258 ? 19.452 -6.241 -25.167 1.00 90.81 258 SER A N 1
ATOM 2032 C CA . SER A 1 258 ? 18.248 -6.997 -24.800 1.00 90.81 258 SER A CA 1
ATOM 2033 C C . SER A 1 258 ? 17.240 -6.176 -23.983 1.00 90.81 258 SER A C 1
ATOM 2035 O O . SER A 1 258 ? 16.033 -6.395 -24.112 1.00 90.81 258 SER A O 1
ATOM 2037 N N . TYR A 1 259 ? 17.700 -5.275 -23.111 1.00 90.62 259 TYR A N 1
ATOM 2038 C CA . TYR A 1 259 ? 16.828 -4.400 -22.322 1.00 90.62 259 TYR A CA 1
ATOM 2039 C C . TYR A 1 259 ? 16.174 -3.327 -23.189 1.00 90.62 259 TYR A C 1
ATOM 2041 O O . TYR A 1 259 ? 14.975 -3.080 -23.058 1.00 90.62 259 TYR A O 1
ATOM 2049 N N . LEU A 1 260 ? 16.941 -2.722 -24.096 1.00 90.88 260 LEU A N 1
ATOM 2050 C CA . LEU A 1 260 ? 16.441 -1.733 -25.045 1.00 90.88 260 LEU A CA 1
ATOM 2051 C C . LEU A 1 260 ? 15.473 -2.363 -26.053 1.00 90.88 260 LEU A C 1
ATOM 2053 O O . LEU A 1 260 ? 14.429 -1.779 -26.325 1.00 90.88 260 LEU A O 1
ATOM 2057 N N . ASP A 1 261 ? 15.739 -3.583 -26.523 1.00 93.00 261 ASP A N 1
ATOM 2058 C CA . ASP A 1 261 ? 14.824 -4.347 -27.380 1.00 93.00 261 ASP A CA 1
ATOM 2059 C C . ASP A 1 261 ? 13.517 -4.700 -26.660 1.00 93.00 261 ASP A C 1
ATOM 2061 O O . ASP A 1 261 ? 12.452 -4.790 -27.275 1.00 93.00 261 ASP A O 1
ATOM 2065 N N . TYR A 1 262 ? 13.566 -4.943 -25.348 1.00 89.44 262 TYR A N 1
ATOM 2066 C CA . TYR A 1 262 ? 12.352 -5.097 -24.551 1.00 89.44 262 TYR A CA 1
ATOM 2067 C C . TYR A 1 262 ? 11.583 -3.775 -24.458 1.00 89.44 262 TYR A C 1
ATOM 2069 O O . TYR A 1 262 ? 10.384 -3.761 -24.731 1.00 89.44 262 TYR A O 1
ATOM 2077 N N . ALA A 1 263 ? 12.272 -2.684 -24.117 1.00 88.69 263 ALA A N 1
ATOM 2078 C CA . ALA A 1 263 ? 11.680 -1.357 -23.977 1.00 88.69 263 ALA A CA 1
ATOM 2079 C C . ALA A 1 263 ? 11.130 -0.795 -25.294 1.00 88.69 263 ALA A C 1
ATOM 2081 O O . ALA A 1 263 ? 10.186 -0.028 -25.277 1.00 88.69 263 ALA A O 1
ATOM 2082 N N . TYR A 1 264 ? 11.690 -1.179 -26.441 1.00 91.12 264 TYR A N 1
ATOM 2083 C CA . TYR A 1 264 ? 11.186 -0.769 -27.751 1.00 91.12 264 TYR A CA 1
ATOM 2084 C C . TYR A 1 264 ? 9.891 -1.496 -28.150 1.00 91.12 264 TYR A C 1
ATOM 2086 O O . TYR A 1 264 ? 9.125 -1.002 -28.975 1.00 91.12 264 TYR A O 1
ATOM 2094 N N . ARG A 1 265 ? 9.653 -2.693 -27.599 1.00 90.81 265 ARG A N 1
ATOM 2095 C CA . ARG A 1 265 ? 8.480 -3.522 -27.918 1.00 90.81 265 ARG A CA 1
ATOM 2096 C C . ARG A 1 265 ? 7.227 -3.172 -27.111 1.00 90.81 265 ARG A C 1
ATOM 2098 O O . ARG A 1 265 ? 6.158 -3.648 -27.490 1.00 90.81 265 ARG A O 1
ATOM 2105 N N . HIS A 1 266 ? 7.363 -2.408 -26.030 1.00 82.88 266 HIS A N 1
ATOM 2106 C CA . HIS A 1 266 ? 6.300 -2.076 -25.077 1.00 82.88 266 HIS A CA 1
ATOM 2107 C C . HIS A 1 266 ? 6.177 -0.560 -24.942 1.00 82.88 266 HIS A C 1
ATOM 2109 O O . HIS A 1 266 ? 5.031 -0.088 -24.794 1.00 82.88 266 HIS A O 1
#

Sequence (266 aa):
MIDTIRAALRSVAGSDISVSPYDTAWIALVRKLDGGEGLQFPSCIEWIAKNQLPDGSWGDGAFFLVQDRLINTLACIIALKTWNVHSDKCNKGLSFIHENIRRLPEDDENWMLAGFETIFPTLLEMAKDICLDIPCDEPTLQDIYAKRDLKLAKITKELLHSVPTALLLSLEGMPDLDLDWDRLFKLQSPDGSFLSSAAPTAYALMQTGNKKCLEYLTDSVNTFNGGAPFTYPMELYERLWVVDRLGLSSYFRSEIDSYLDYAYRH